Protein AF-A0A822AP88-F1 (afdb_monomer_lite)

InterPro domains:
  IPR000742 EGF-like domain [PS00022] (119-130)

Foldseek 3Di:
DDDWDADDDDPDDDPPDDDDDDDDPLRTAEEVPVQDDPVLLPDDPVSSLVCQLVSLVVDVSHQWHDYPPFWTWGQDPVSGTDIDGDDPPDAAPCVPPAAAPPPWGKDFPDNPPGPDIATDEDPQFDDRRSPHGNPDDDDDVCVVLVVQDDPVDDPVPGDPVNVVVVVVLVVCLVVLVVVLVVQLVVLVDPVNVVDPVSVVSNVVSVVSNVVSVVVVVVSVD

Secondary structure (DSSP, 8-state):
--PPPB----SS--TT--------GGGB--BGGGTS-HHHHTS-HHHHGGGTHHHHHH-TT--EEEETTTEEEEE-TTS-EEEEE--TT-----TTT-PPPTTPEEEES-SSS-S-EEEEPPTTEESTTS-EEGGG----HHHHHHHH--TTS-GGGS-HHHHHHHHHHHHHHHHHHHHHHHHHHHHTSHHHHTSHHHHHHHHHHHHHHHHHHHHHHHHH-

Radius of gyration: 33.58 Å; chains: 1; bounding box: 65×40×93 Å

Organism: NCBI:txid392032

pLDDT: mean 82.19, std 8.99, range [41.88, 94.12]

Sequence (221 aa):
DDQMYLVLIQLKYTTSTHLFTKLEQKQRCPPIQELLNNDIVKYSYLLRVKYYHIPCQEQSNLECFHDTDQFICLCTHDRRANCFSFDHHMQYNCGQLSFCENGGRCFQNRATCPAAAICACPKCYLGTRCHLSTKGFGLPLDVILGYQIRPKLGFSDQPSSLIISSIVTIIMFVIGLINGFLSIITFRLENPRSVGCGIYLLTASIMSILTITFFTLKYLF

Structure (mmCIF, N/CA/C/O backbone):
data_AF-A0A822AP88-F1
#
_entry.id   AF-A0A822AP88-F1
#
loop_
_atom_site.group_PDB
_atom_site.id
_atom_site.type_symbol
_atom_site.label_atom_id
_atom_site.label_alt_id
_atom_site.label_comp_id
_atom_site.label_asym_id
_atom_site.label_entity_id
_atom_site.label_seq_id
_atom_site.pdbx_PDB_ins_code
_atom_site.Cartn_x
_atom_site.Cartn_y
_atom_site.Cartn_z
_atom_site.occupancy
_atom_site.B_iso_or_equiv
_atom_site.auth_seq_id
_atom_site.auth_comp_id
_atom_site.auth_asym_id
_atom_site.auth_atom_id
_atom_site.pdbx_PDB_model_num
ATOM 1 N N . ASP A 1 1 ? -4.718 -7.996 -19.564 1.00 41.88 1 ASP A N 1
ATOM 2 C CA . ASP A 1 1 ? -3.774 -7.336 -18.647 1.00 41.88 1 ASP A CA 1
ATOM 3 C C . ASP A 1 1 ? -2.622 -6.754 -19.439 1.00 41.88 1 ASP A C 1
ATOM 5 O O . ASP A 1 1 ? -1.646 -7.448 -19.690 1.00 41.88 1 ASP A O 1
ATOM 9 N N . ASP A 1 2 ? -2.759 -5.502 -19.872 1.00 55.22 2 ASP A N 1
ATOM 10 C CA . ASP A 1 2 ? -1.685 -4.804 -20.581 1.00 55.22 2 ASP A CA 1
ATOM 11 C C . ASP A 1 2 ? -0.632 -4.364 -19.562 1.00 55.22 2 ASP A C 1
ATOM 13 O O . ASP A 1 2 ? -0.898 -3.545 -18.677 1.00 55.22 2 ASP A O 1
ATOM 17 N N . GLN A 1 3 ? 0.562 -4.950 -19.645 1.00 63.97 3 GLN A N 1
ATOM 18 C CA . GLN A 1 3 ? 1.690 -4.532 -18.822 1.00 63.97 3 GLN A CA 1
ATOM 19 C C . GLN A 1 3 ? 2.125 -3.134 -19.269 1.00 63.97 3 GLN A C 1
ATOM 21 O O . GLN A 1 3 ? 2.543 -2.930 -20.405 1.00 63.97 3 GLN A O 1
ATOM 26 N N . MET A 1 4 ? 1.996 -2.154 -18.376 1.00 69.94 4 MET A N 1
ATOM 27 C CA . MET A 1 4 ? 2.437 -0.787 -18.633 1.00 69.94 4 MET A CA 1
ATOM 28 C C . MET A 1 4 ? 3.794 -0.555 -17.980 1.00 69.94 4 MET A C 1
ATOM 30 O O . MET A 1 4 ? 3.927 -0.659 -16.760 1.00 69.94 4 MET A O 1
ATOM 34 N N . TYR A 1 5 ? 4.785 -0.204 -18.795 1.00 76.38 5 TYR A N 1
ATOM 35 C CA . TYR A 1 5 ? 6.087 0.250 -18.321 1.00 76.38 5 TYR A CA 1
ATOM 36 C C . TYR A 1 5 ? 6.102 1.770 -18.234 1.00 76.38 5 TYR A C 1
ATOM 38 O O . TYR A 1 5 ? 5.629 2.456 -19.142 1.00 76.38 5 TYR A O 1
ATOM 46 N N . LEU A 1 6 ? 6.659 2.276 -17.139 1.00 77.94 6 LEU A N 1
ATOM 47 C CA . LEU A 1 6 ? 6.890 3.692 -16.910 1.00 77.94 6 LEU A CA 1
ATOM 48 C C . LEU A 1 6 ? 8.372 3.889 -16.618 1.00 77.94 6 LEU A C 1
ATOM 50 O O . LEU A 1 6 ? 8.975 3.117 -15.870 1.00 77.94 6 LEU A O 1
ATOM 54 N N . VAL A 1 7 ? 8.945 4.931 -17.203 1.00 75.50 7 VAL A N 1
ATOM 55 C CA . VAL A 1 7 ? 10.335 5.314 -16.987 1.00 75.50 7 VAL A CA 1
ATOM 56 C C . VAL A 1 7 ? 10.374 6.669 -16.300 1.00 75.50 7 VAL A C 1
ATOM 58 O O . VAL A 1 7 ? 9.566 7.552 -16.567 1.00 75.50 7 VAL A O 1
ATOM 61 N N . LEU A 1 8 ? 11.346 6.827 -15.407 1.00 77.38 8 LEU A N 1
ATOM 62 C CA . LEU A 1 8 ? 11.700 8.105 -14.817 1.00 77.38 8 LEU A CA 1
ATOM 63 C C . LEU A 1 8 ? 13.193 8.346 -15.046 1.00 77.38 8 LEU A C 1
ATOM 65 O O . LEU A 1 8 ? 14.030 7.638 -14.486 1.00 77.38 8 LEU A O 1
ATOM 69 N N . ILE A 1 9 ? 13.522 9.340 -15.871 1.00 73.44 9 ILE A N 1
ATOM 70 C CA . ILE A 1 9 ? 14.909 9.680 -16.205 1.00 73.44 9 ILE A CA 1
ATOM 71 C C . ILE A 1 9 ? 15.360 10.859 -15.340 1.00 73.44 9 ILE A C 1
ATOM 73 O O . ILE A 1 9 ? 14.790 11.946 -15.402 1.00 73.44 9 ILE A O 1
ATOM 77 N N . GLN A 1 10 ? 16.417 10.662 -14.550 1.00 71.69 10 GLN A N 1
ATOM 78 C CA . GLN A 1 10 ? 17.093 11.742 -13.830 1.00 71.69 10 GLN A CA 1
ATOM 79 C C . GLN A 1 10 ? 18.394 12.107 -14.543 1.00 71.69 10 GLN A C 1
ATOM 81 O O . GLN A 1 10 ? 19.367 11.362 -14.500 1.00 71.69 10 GLN A O 1
ATOM 86 N N . LEU A 1 11 ? 18.429 13.282 -15.171 1.00 69.94 11 LEU A N 1
ATOM 87 C CA . LEU A 1 11 ? 19.624 13.782 -15.866 1.00 69.94 11 LEU A CA 1
ATOM 88 C C . LEU A 1 11 ? 20.716 14.250 -14.904 1.00 69.94 11 LEU A C 1
ATOM 90 O O . LEU A 1 11 ? 21.903 14.198 -15.216 1.00 69.94 11 LEU A O 1
ATOM 94 N N . LYS A 1 12 ? 20.310 14.709 -13.719 1.00 76.00 12 LYS A N 1
ATOM 95 C CA . LYS A 1 12 ? 21.205 15.125 -12.647 1.00 76.00 12 LYS A CA 1
ATOM 96 C C . LYS A 1 12 ? 20.818 14.372 -11.388 1.00 76.00 12 LYS A C 1
ATOM 98 O O . LYS A 1 12 ? 19.718 14.554 -10.873 1.00 76.00 12 LYS A O 1
ATOM 103 N N . TYR A 1 13 ? 21.720 13.522 -10.915 1.00 73.31 13 TYR A N 1
ATOM 104 C CA . TYR A 1 13 ? 21.521 12.800 -9.669 1.00 73.31 13 TYR A CA 1
ATOM 105 C C . TYR A 1 13 ? 21.629 13.764 -8.484 1.00 73.31 13 TYR A C 1
ATOM 107 O O . TYR A 1 13 ? 22.623 14.477 -8.332 1.00 73.31 13 TYR A O 1
ATOM 115 N N . THR A 1 14 ? 20.612 13.762 -7.630 1.00 73.94 14 THR A N 1
ATOM 116 C CA . THR A 1 14 ? 20.593 14.492 -6.361 1.00 73.94 14 THR A CA 1
ATOM 117 C C . THR A 1 14 ? 20.142 13.547 -5.262 1.00 73.94 14 THR A C 1
ATOM 119 O O . THR A 1 14 ? 19.082 12.922 -5.351 1.00 73.94 14 THR A O 1
ATOM 122 N N . THR A 1 15 ? 20.960 13.440 -4.215 1.00 72.75 15 THR A N 1
ATOM 123 C CA . THR A 1 15 ? 20.691 12.581 -3.063 1.00 72.75 15 THR A CA 1
ATOM 124 C C . THR A 1 15 ? 19.394 12.998 -2.370 1.00 72.75 15 THR A C 1
ATOM 126 O O . THR A 1 15 ? 19.148 14.181 -2.145 1.00 72.75 15 THR A O 1
ATOM 129 N N . SER A 1 16 ? 18.563 12.009 -2.029 1.00 67.75 16 SER A N 1
ATOM 130 C CA . SER A 1 16 ? 17.330 12.186 -1.245 1.00 67.75 16 SER A CA 1
ATOM 131 C C . SER A 1 16 ? 16.269 13.109 -1.863 1.00 67.75 16 SER A C 1
ATOM 133 O O . SER A 1 16 ? 15.500 13.744 -1.144 1.00 67.75 16 SER A O 1
ATOM 135 N N . THR A 1 17 ? 16.185 13.183 -3.193 1.00 72.88 17 THR A N 1
ATOM 136 C CA . THR A 1 17 ? 15.080 13.891 -3.852 1.00 72.88 17 THR A CA 1
ATOM 137 C C . THR A 1 17 ? 13.800 13.062 -3.832 1.00 72.88 17 THR A C 1
ATOM 139 O O . THR A 1 17 ? 13.789 11.888 -4.202 1.00 72.88 17 THR A O 1
ATOM 142 N N . HIS A 1 18 ? 12.697 13.680 -3.406 1.00 66.69 18 HIS A N 1
ATOM 143 C CA . HIS A 1 18 ? 11.375 13.078 -3.538 1.00 66.69 18 HIS A CA 1
ATOM 144 C C . HIS A 1 18 ? 10.962 13.098 -5.010 1.00 66.69 18 HIS A C 1
ATOM 146 O O . HIS A 1 18 ? 10.713 14.158 -5.586 1.00 66.69 18 HIS A O 1
ATOM 152 N N . LEU A 1 19 ? 10.918 11.915 -5.616 1.00 67.06 19 LEU A N 1
ATOM 153 C CA . LEU A 1 19 ? 10.515 11.727 -7.001 1.00 67.06 19 LEU A CA 1
ATOM 154 C C . LEU A 1 19 ? 9.003 11.536 -7.069 1.00 67.06 19 LEU A C 1
ATOM 156 O O . LEU A 1 19 ? 8.462 10.593 -6.494 1.00 67.06 19 LEU A O 1
ATOM 160 N N . PHE A 1 20 ? 8.331 12.426 -7.791 1.00 66.25 20 PHE A N 1
ATOM 161 C CA . PHE A 1 20 ? 6.909 12.317 -8.082 1.00 66.25 20 PHE A CA 1
ATOM 162 C C . PHE A 1 20 ? 6.731 12.103 -9.580 1.00 66.25 20 PHE A C 1
ATOM 164 O O . PHE A 1 20 ? 7.223 12.886 -10.388 1.00 66.25 20 PHE A O 1
ATOM 171 N N . THR A 1 21 ? 6.018 11.042 -9.943 1.00 69.25 21 THR A N 1
ATOM 172 C CA . THR A 1 21 ? 5.594 10.771 -11.317 1.00 69.25 21 THR A CA 1
ATOM 173 C C . THR A 1 21 ? 4.105 10.459 -11.318 1.00 69.25 21 THR A C 1
ATOM 175 O O . THR A 1 21 ? 3.579 9.896 -10.353 1.00 69.25 21 THR A O 1
ATOM 178 N N . LYS A 1 22 ? 3.403 10.876 -12.369 1.00 69.06 22 LYS A N 1
ATOM 179 C CA . LYS A 1 22 ? 1.961 10.693 -12.506 1.00 69.06 22 LYS A CA 1
ATOM 180 C C . LYS A 1 22 ? 1.724 9.709 -13.635 1.00 69.06 22 LYS A C 1
ATOM 182 O O . LYS A 1 22 ? 2.116 9.977 -14.755 1.00 69.06 22 LYS A O 1
ATOM 187 N N . LEU A 1 23 ? 1.041 8.602 -13.357 1.00 70.44 23 LEU A N 1
ATOM 188 C CA . LEU A 1 23 ? 0.679 7.623 -14.382 1.00 70.44 23 LEU A CA 1
ATOM 189 C C . LEU A 1 23 ? -0.289 8.244 -15.402 1.00 70.44 23 LEU A C 1
ATOM 191 O O . LEU A 1 23 ? -1.503 8.248 -15.206 1.00 70.44 23 LEU A O 1
ATOM 195 N N . GLU A 1 24 ? 0.263 8.780 -16.487 1.00 71.81 24 GLU A N 1
ATOM 196 C CA . GLU A 1 24 ? -0.473 9.256 -17.653 1.00 71.81 24 GLU A CA 1
ATOM 197 C C . GLU A 1 24 ? -0.153 8.383 -18.868 1.00 71.81 24 GLU A C 1
ATOM 199 O O . GLU A 1 24 ? 0.969 7.915 -19.043 1.00 71.81 24 GLU A O 1
ATOM 204 N N . GLN A 1 25 ? -1.132 8.192 -19.753 1.00 71.56 25 GLN A N 1
ATOM 205 C CA . GLN A 1 25 ? -1.011 7.295 -20.911 1.00 71.56 25 GLN A CA 1
ATOM 206 C C . GLN A 1 25 ? 0.104 7.707 -21.890 1.00 71.56 25 GLN A C 1
ATOM 208 O O . GLN A 1 25 ? 0.609 6.873 -22.634 1.00 71.56 25 GLN A O 1
ATOM 213 N N . LYS A 1 26 ? 0.511 8.983 -21.866 1.00 70.31 26 LYS A N 1
ATOM 214 C CA . LYS A 1 26 ? 1.633 9.523 -22.649 1.00 70.31 26 LYS A CA 1
ATOM 215 C C . LYS A 1 26 ? 3.009 9.144 -22.092 1.00 70.31 26 LYS A C 1
ATOM 217 O O . LYS A 1 26 ? 3.976 9.196 -22.834 1.00 70.31 26 LYS A O 1
ATOM 222 N N . GLN A 1 27 ? 3.089 8.776 -20.814 1.00 72.81 27 GLN A N 1
ATOM 223 C CA . GLN A 1 27 ? 4.330 8.386 -20.134 1.00 72.81 27 GLN A CA 1
ATOM 224 C C . GLN A 1 27 ? 4.560 6.867 -20.157 1.00 72.81 27 GLN A C 1
ATOM 226 O O . GLN A 1 27 ? 5.473 6.362 -19.503 1.00 72.81 27 GLN A O 1
ATOM 231 N N . ARG A 1 28 ? 3.715 6.117 -20.883 1.00 83.62 28 ARG A N 1
ATOM 232 C CA . ARG A 1 28 ? 3.908 4.679 -21.087 1.00 83.62 28 ARG A CA 1
ATOM 233 C C . ARG A 1 28 ? 5.029 4.449 -22.099 1.00 83.62 28 ARG A C 1
ATOM 235 O O . ARG A 1 28 ? 5.087 5.155 -23.102 1.00 83.62 28 ARG A O 1
ATOM 242 N N . CYS A 1 29 ? 5.836 3.413 -21.898 1.00 87.81 29 CYS A N 1
ATOM 243 C CA . CYS A 1 29 ? 6.759 2.936 -22.927 1.00 87.81 29 CYS A CA 1
ATOM 244 C C . CYS A 1 29 ? 6.009 1.988 -23.880 1.00 87.81 29 CYS A C 1
ATOM 246 O O . CYS A 1 29 ? 5.674 0.873 -23.462 1.00 87.81 29 CYS A O 1
ATOM 248 N N . PRO A 1 30 ? 5.714 2.380 -25.133 1.00 88.81 30 PRO A N 1
ATOM 249 C CA . PRO A 1 30 ? 5.034 1.505 -26.081 1.00 88.81 30 PRO A CA 1
ATOM 250 C C . PRO A 1 30 ? 5.901 0.292 -26.467 1.00 88.81 30 PRO A C 1
ATOM 252 O O . PRO A 1 30 ? 7.130 0.325 -26.314 1.00 88.81 30 PRO A O 1
ATOM 255 N N . PRO A 1 31 ? 5.269 -0.793 -26.940 1.00 89.88 31 PRO A N 1
ATOM 256 C CA . PRO A 1 31 ? 5.968 -1.943 -27.495 1.00 89.88 31 PRO A CA 1
ATOM 257 C C . PRO A 1 31 ? 6.590 -1.597 -28.856 1.00 89.88 31 PRO A C 1
ATOM 259 O 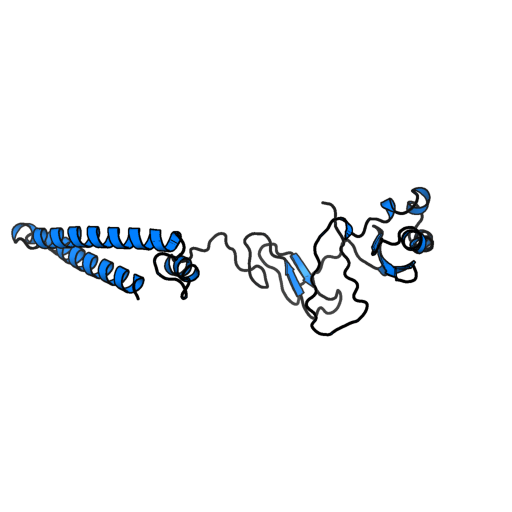O . PRO A 1 31 ? 6.047 -0.798 -29.620 1.00 89.88 31 PRO A O 1
ATOM 262 N N . ILE A 1 32 ? 7.722 -2.219 -29.191 1.00 89.50 32 ILE A N 1
ATOM 263 C CA . ILE A 1 32 ? 8.463 -1.954 -30.435 1.00 89.50 32 ILE A CA 1
ATOM 264 C C . ILE A 1 32 ? 7.635 -2.239 -31.698 1.00 89.50 32 ILE A C 1
ATOM 266 O O . ILE A 1 32 ? 7.854 -1.620 -32.737 1.00 89.50 32 ILE A O 1
ATOM 270 N N . GLN A 1 33 ? 6.647 -3.129 -31.592 1.00 88.56 33 GLN A N 1
ATOM 271 C CA . GLN A 1 33 ? 5.681 -3.449 -32.642 1.00 88.56 33 GLN A CA 1
ATOM 272 C C . GLN A 1 33 ? 4.835 -2.245 -33.070 1.00 88.56 33 GLN A C 1
ATOM 274 O O . GLN A 1 33 ? 4.406 -2.189 -34.217 1.00 88.56 33 GLN A O 1
ATOM 279 N N . GLU A 1 34 ? 4.594 -1.288 -32.169 1.00 89.00 34 GLU A N 1
ATOM 280 C CA . GLU A 1 34 ? 3.862 -0.054 -32.483 1.00 89.00 34 GLU A CA 1
ATOM 281 C C . GLU A 1 34 ? 4.757 0.999 -33.164 1.00 89.00 34 GLU A C 1
ATOM 283 O O . GLU A 1 34 ? 4.244 1.967 -33.720 1.00 89.00 34 GLU A O 1
ATOM 288 N N . LEU A 1 35 ? 6.085 0.833 -33.115 1.00 89.06 35 LEU A N 1
ATOM 289 C CA . LEU A 1 35 ? 7.056 1.854 -33.526 1.00 89.06 35 LEU A CA 1
ATOM 290 C C . LEU A 1 35 ? 7.813 1.515 -34.813 1.00 89.06 35 LEU A C 1
ATOM 292 O O . LEU A 1 35 ? 8.225 2.422 -35.529 1.00 89.06 35 LEU A O 1
ATOM 296 N N . LEU A 1 36 ? 8.048 0.232 -35.090 1.00 89.06 36 LEU A N 1
ATOM 297 C CA . LEU A 1 36 ? 8.781 -0.223 -36.271 1.00 89.06 36 LEU A CA 1
ATOM 298 C C . LEU A 1 36 ? 7.854 -0.895 -37.284 1.00 89.06 36 LEU A C 1
ATOM 300 O O . LEU A 1 36 ? 6.839 -1.490 -36.935 1.00 89.06 36 LEU A O 1
ATOM 304 N N . ASN A 1 37 ? 8.262 -0.864 -38.555 1.00 88.12 37 ASN A N 1
ATOM 305 C CA . ASN A 1 37 ? 7.576 -1.598 -39.616 1.00 88.12 37 ASN A CA 1
ATOM 306 C C . ASN A 1 37 ? 7.495 -3.102 -39.314 1.00 88.12 37 ASN A C 1
ATOM 308 O O . ASN A 1 37 ? 8.454 -3.712 -38.828 1.00 88.12 37 ASN A O 1
ATOM 312 N N . ASN A 1 38 ? 6.380 -3.714 -39.723 1.00 83.69 38 ASN A N 1
ATOM 313 C CA . ASN A 1 38 ? 6.080 -5.132 -39.500 1.00 83.69 38 ASN A CA 1
ATOM 314 C C . ASN A 1 38 ? 7.166 -6.094 -40.012 1.00 83.69 38 ASN A C 1
ATOM 316 O O . ASN A 1 38 ? 7.324 -7.180 -39.458 1.00 83.69 38 ASN A O 1
ATOM 320 N N . ASP A 1 39 ? 7.925 -5.717 -41.043 1.00 87.75 39 ASP A N 1
ATOM 321 C CA . ASP A 1 39 ? 9.019 -6.543 -41.565 1.00 87.75 39 ASP A CA 1
ATOM 322 C C . ASP A 1 39 ? 10.230 -6.564 -40.624 1.00 87.75 39 ASP A C 1
ATOM 324 O O . ASP A 1 39 ? 10.833 -7.613 -40.410 1.00 87.75 39 ASP A O 1
ATOM 328 N N . ILE A 1 40 ? 10.545 -5.425 -39.998 1.00 85.00 40 ILE A N 1
ATOM 329 C CA . ILE A 1 40 ? 11.683 -5.281 -39.077 1.00 85.00 40 ILE A CA 1
ATOM 330 C C . ILE A 1 40 ? 11.387 -5.984 -37.750 1.00 85.00 40 ILE A C 1
ATOM 332 O O . ILE A 1 40 ? 12.267 -6.609 -37.161 1.00 85.00 40 ILE A O 1
ATOM 336 N N . VAL A 1 41 ? 10.133 -5.930 -37.296 1.00 85.88 41 VAL A N 1
ATOM 337 C CA . VAL A 1 41 ? 9.669 -6.607 -36.076 1.00 85.88 41 VAL A CA 1
ATOM 338 C C . VAL A 1 41 ? 9.893 -8.120 -36.144 1.00 85.88 41 VAL A C 1
ATOM 340 O O . VAL A 1 41 ? 10.240 -8.726 -35.130 1.00 85.88 41 VAL A O 1
ATOM 343 N N . LYS A 1 42 ? 9.737 -8.720 -37.332 1.00 87.62 42 LYS A N 1
ATOM 344 C CA . LYS A 1 42 ? 9.904 -10.165 -37.568 1.00 87.62 42 LYS A CA 1
ATOM 345 C C . LYS A 1 42 ? 11.359 -10.630 -37.558 1.00 87.62 42 LYS A C 1
ATOM 347 O O . LYS A 1 42 ? 11.605 -11.835 -37.537 1.00 87.62 42 LYS A O 1
ATOM 352 N N . TYR A 1 43 ? 12.326 -9.717 -37.611 1.00 88.81 43 TYR A N 1
ATOM 353 C CA . TYR A 1 43 ? 13.731 -10.091 -37.539 1.00 88.81 43 TYR A CA 1
ATOM 354 C C . TYR A 1 43 ? 14.098 -10.660 -36.169 1.00 88.81 43 TYR A C 1
ATOM 356 O O . TYR A 1 43 ? 13.511 -10.315 -35.146 1.00 88.81 43 TYR A O 1
ATOM 364 N N . SER A 1 44 ? 15.142 -11.495 -36.146 1.00 87.19 44 SER A N 1
ATOM 365 C CA . SER A 1 44 ? 15.769 -11.921 -34.893 1.00 87.19 44 SER A CA 1
ATOM 366 C C . SER A 1 44 ? 16.194 -10.703 -34.071 1.00 87.19 44 SER A C 1
ATOM 368 O O . SER A 1 44 ? 16.688 -9.727 -34.651 1.00 87.19 44 SER A O 1
ATOM 370 N N . TYR A 1 45 ? 16.108 -10.799 -32.743 1.00 83.62 45 TYR A N 1
ATOM 371 C CA . TYR A 1 45 ? 16.424 -9.698 -31.829 1.00 83.62 45 TYR A CA 1
ATOM 372 C C . TYR A 1 45 ? 17.778 -9.022 -32.133 1.00 83.62 45 TYR A C 1
ATOM 374 O O . TYR A 1 45 ? 17.850 -7.799 -32.191 1.00 83.62 45 TYR A O 1
ATOM 382 N N . LEU A 1 46 ? 18.835 -9.787 -32.447 1.00 84.06 46 LEU A N 1
ATOM 383 C CA . LEU A 1 46 ? 20.170 -9.251 -32.776 1.00 84.06 46 LEU A CA 1
ATOM 384 C C . LEU A 1 46 ? 20.174 -8.312 -33.989 1.00 84.06 46 LEU A C 1
ATOM 386 O O . LEU A 1 46 ? 20.902 -7.320 -34.017 1.00 84.06 46 LEU A O 1
ATOM 390 N N . LEU A 1 47 ? 19.382 -8.633 -35.012 1.00 88.44 47 LEU A N 1
ATOM 391 C CA . LEU A 1 47 ? 19.278 -7.814 -36.216 1.00 88.44 47 LEU A CA 1
ATOM 392 C C . LEU A 1 47 ? 18.361 -6.615 -35.971 1.00 88.44 47 LEU A C 1
ATOM 394 O O . LEU A 1 47 ? 18.659 -5.511 -36.421 1.00 88.44 47 LEU A O 1
ATOM 398 N N . ARG A 1 48 ? 17.284 -6.829 -35.211 1.00 89.81 48 ARG A N 1
ATOM 399 C CA . ARG A 1 48 ? 16.295 -5.809 -34.867 1.00 89.81 48 ARG A CA 1
ATOM 400 C C . ARG A 1 48 ? 16.899 -4.670 -34.036 1.00 89.81 48 ARG A C 1
ATOM 402 O O . ARG A 1 48 ? 16.613 -3.510 -34.318 1.00 89.81 48 ARG A O 1
ATOM 409 N N . VAL A 1 49 ? 17.831 -4.977 -33.125 1.00 88.38 49 VAL A N 1
ATOM 410 C CA . VAL A 1 49 ? 18.555 -3.991 -32.294 1.00 88.38 49 VAL A CA 1
ATOM 411 C C . VAL A 1 49 ? 19.256 -2.907 -33.123 1.00 88.38 49 VAL A C 1
ATOM 413 O O . VAL A 1 49 ? 19.334 -1.760 -32.687 1.00 88.38 49 VAL A O 1
ATOM 416 N N . LYS A 1 50 ? 19.700 -3.209 -34.351 1.00 90.38 50 LYS A N 1
ATOM 417 C CA . LYS A 1 50 ? 20.322 -2.208 -35.241 1.00 90.38 50 LYS A CA 1
ATOM 418 C C . LYS A 1 50 ? 19.380 -1.051 -35.594 1.00 90.38 50 LYS A C 1
ATOM 420 O O . LYS A 1 50 ? 19.846 0.041 -35.903 1.00 90.38 50 LYS A O 1
ATOM 425 N N . TYR A 1 51 ? 18.071 -1.287 -35.536 1.00 91.56 51 TYR A N 1
ATOM 426 C CA . TYR A 1 51 ? 17.031 -0.327 -35.902 1.00 91.56 51 TYR A CA 1
ATOM 427 C C . TYR A 1 51 ? 16.449 0.416 -34.691 1.00 91.56 51 TYR A C 1
ATOM 429 O O . TYR A 1 51 ? 15.629 1.311 -34.862 1.00 91.56 51 TYR A O 1
ATOM 437 N N . TYR A 1 52 ? 16.891 0.111 -33.467 1.00 91.69 52 TYR A N 1
ATOM 438 C CA . TYR A 1 52 ? 16.339 0.703 -32.238 1.00 91.69 52 TYR A CA 1
ATOM 439 C C . TYR A 1 52 ? 16.610 2.193 -32.094 1.00 91.69 52 TYR A C 1
ATOM 441 O O . TYR A 1 52 ? 15.895 2.877 -31.371 1.00 91.69 52 TYR A O 1
ATOM 449 N N . HIS A 1 53 ? 17.583 2.735 -32.821 1.00 92.69 53 HIS A N 1
ATOM 450 C CA . HIS A 1 53 ? 17.800 4.176 -32.843 1.00 92.69 53 HIS A CA 1
ATOM 451 C C . HIS A 1 53 ? 16.747 4.936 -33.669 1.00 92.69 53 HIS A C 1
ATOM 453 O O . HIS A 1 53 ? 16.538 6.113 -33.396 1.00 92.69 53 HIS A O 1
ATOM 459 N N . ILE A 1 54 ? 16.062 4.293 -34.627 1.00 92.62 54 ILE A N 1
ATOM 460 C CA . ILE A 1 54 ? 15.117 4.962 -35.542 1.00 92.62 54 ILE A CA 1
ATOM 461 C C . ILE A 1 54 ? 13.921 5.574 -34.795 1.00 92.62 54 ILE A C 1
ATOM 463 O O . ILE A 1 54 ? 13.696 6.773 -34.967 1.00 92.62 54 ILE A O 1
ATOM 467 N N . PRO A 1 55 ? 13.206 4.852 -33.904 1.00 92.06 55 PRO A N 1
ATOM 468 C CA . PRO A 1 55 ? 12.075 5.436 -33.182 1.00 92.06 55 PRO A CA 1
ATOM 469 C C . PRO A 1 55 ? 12.441 6.697 -32.387 1.00 92.06 55 PRO A C 1
ATOM 471 O O . PRO A 1 55 ? 11.697 7.673 -32.404 1.00 92.06 55 PRO A O 1
ATOM 474 N N . CYS A 1 56 ? 13.623 6.724 -31.759 1.00 90.69 56 CYS A N 1
ATOM 475 C CA . CYS A 1 56 ? 14.109 7.899 -31.026 1.00 90.69 56 CYS A CA 1
ATOM 476 C C . CYS A 1 56 ? 14.477 9.085 -31.938 1.00 90.69 56 CYS A C 1
ATOM 478 O O . CYS A 1 56 ? 14.531 10.225 -31.475 1.00 90.69 56 CYS A O 1
ATOM 480 N N . GLN A 1 57 ? 14.778 8.836 -33.216 1.00 91.00 57 GLN A N 1
ATOM 481 C CA . GLN A 1 57 ? 15.098 9.877 -34.196 1.00 91.00 57 GLN A CA 1
ATOM 482 C C . GLN A 1 57 ? 13.838 10.495 -34.799 1.00 91.00 57 GLN A C 1
ATOM 484 O O . GLN A 1 57 ? 13.786 11.717 -34.964 1.00 91.00 57 GLN A O 1
ATOM 489 N N . GLU A 1 58 ? 12.839 9.662 -35.096 1.00 90.81 58 GLU A N 1
ATOM 490 C CA . GLU A 1 58 ? 11.581 10.065 -35.728 1.00 90.81 58 GLU A CA 1
ATOM 491 C C . GLU A 1 58 ? 10.592 10.684 -34.733 1.00 90.81 58 GLU A C 1
ATOM 493 O O . GLU A 1 58 ? 9.909 11.654 -35.062 1.00 90.81 58 GLU A O 1
ATOM 498 N N . GLN A 1 59 ? 10.535 10.173 -33.500 1.00 87.56 59 GLN A N 1
ATOM 499 C CA . GLN A 1 59 ? 9.613 10.643 -32.469 1.00 87.56 59 GLN A CA 1
ATOM 500 C C . GLN A 1 59 ? 10.366 11.375 -31.357 1.00 87.56 59 GLN A C 1
ATOM 502 O O . GLN A 1 59 ? 10.860 10.774 -30.408 1.00 87.56 59 GLN A O 1
ATOM 507 N N . SER A 1 60 ? 10.393 12.708 -31.419 1.00 82.06 60 SER A N 1
ATOM 508 C CA . SER A 1 60 ? 11.076 13.534 -30.409 1.00 82.06 60 SER A CA 1
ATOM 509 C C . SER A 1 60 ? 10.470 13.448 -29.005 1.00 82.06 60 SER A C 1
ATOM 511 O O . SER A 1 60 ? 11.134 13.801 -28.038 1.00 82.06 60 SER A O 1
ATOM 513 N N . ASN A 1 61 ? 9.210 13.019 -28.897 1.00 85.81 61 ASN A N 1
ATOM 514 C CA . ASN A 1 61 ? 8.479 12.923 -27.630 1.00 85.81 61 ASN A CA 1
ATOM 515 C C . ASN A 1 61 ? 8.542 11.513 -27.018 1.00 85.81 61 ASN A C 1
ATOM 517 O O . ASN A 1 61 ? 7.910 11.270 -25.993 1.00 85.81 61 ASN A O 1
ATOM 521 N N . LEU A 1 62 ? 9.239 10.575 -27.665 1.00 87.50 62 LEU A N 1
ATOM 522 C CA . LEU A 1 62 ? 9.389 9.213 -27.175 1.00 87.50 62 LEU A CA 1
ATOM 523 C C . LEU A 1 62 ? 10.519 9.177 -26.142 1.00 87.50 62 LEU A C 1
ATOM 525 O O . LEU A 1 62 ? 11.679 9.376 -26.484 1.00 87.50 62 LEU A O 1
ATOM 529 N N . GLU A 1 63 ? 10.185 8.917 -24.881 1.00 88.25 63 GLU A N 1
ATOM 530 C CA . GLU A 1 63 ? 11.183 8.799 -23.808 1.00 88.25 63 GLU A CA 1
ATOM 531 C C . GLU A 1 63 ? 11.737 7.374 -23.692 1.00 88.25 63 GLU A C 1
ATOM 533 O O . GLU A 1 63 ? 12.913 7.168 -23.385 1.00 88.25 63 GLU A O 1
ATOM 538 N N . CYS A 1 64 ? 10.895 6.375 -23.948 1.00 89.81 64 CYS A N 1
ATOM 539 C CA . CYS A 1 64 ? 11.231 4.970 -23.786 1.00 89.81 64 CYS A CA 1
ATOM 540 C C . CYS A 1 64 ? 10.350 4.072 -24.651 1.00 89.81 64 CYS A C 1
ATOM 542 O O . CYS A 1 64 ? 9.237 4.438 -25.016 1.00 89.81 64 CYS A O 1
ATOM 544 N N . PHE A 1 65 ? 10.826 2.862 -24.919 1.00 91.12 65 PHE A N 1
ATOM 545 C CA . PHE A 1 65 ? 10.053 1.781 -25.524 1.00 91.12 65 PHE A CA 1
ATOM 546 C C . PHE A 1 65 ? 10.585 0.433 -25.041 1.00 91.12 65 PHE A C 1
ATOM 548 O O . PHE A 1 65 ? 11.663 0.355 -24.445 1.00 91.12 65 PHE A O 1
ATOM 555 N N . HIS A 1 66 ? 9.829 -0.631 -25.281 1.00 90.06 66 HIS A N 1
ATOM 556 C CA . HIS A 1 66 ? 10.242 -1.973 -24.895 1.00 90.06 66 HIS A CA 1
ATOM 557 C C . HIS A 1 66 ? 10.075 -2.968 -26.036 1.00 90.06 66 HIS A C 1
ATOM 559 O O . HIS A 1 66 ? 9.171 -2.863 -26.863 1.00 90.06 66 HIS A O 1
ATOM 565 N N . ASP A 1 67 ? 10.977 -3.931 -26.069 1.00 87.62 67 ASP A N 1
ATOM 566 C CA . ASP A 1 67 ? 10.940 -5.080 -26.948 1.00 87.62 67 ASP A CA 1
ATOM 567 C C . ASP A 1 67 ? 10.501 -6.287 -26.129 1.00 87.62 67 ASP A C 1
ATOM 569 O O . ASP A 1 67 ? 11.104 -6.581 -25.102 1.00 87.62 67 ASP A O 1
ATOM 573 N N . THR A 1 68 ? 9.465 -6.978 -26.591 1.00 76.25 68 THR A N 1
ATOM 574 C CA . THR A 1 68 ? 8.769 -8.040 -25.850 1.00 76.25 68 THR A CA 1
ATOM 575 C C . THR A 1 68 ? 9.687 -9.193 -25.438 1.00 76.25 68 THR A C 1
ATOM 577 O O . THR A 1 68 ? 9.354 -9.937 -24.522 1.00 76.25 68 THR A O 1
ATOM 580 N N . ASP A 1 69 ? 10.836 -9.332 -26.104 1.00 73.75 69 ASP A N 1
ATOM 581 C CA . ASP A 1 69 ? 11.764 -10.435 -25.892 1.00 73.75 69 ASP A CA 1
ATOM 582 C C . ASP A 1 69 ? 12.707 -10.223 -24.690 1.00 73.75 69 ASP A C 1
ATOM 584 O O . ASP A 1 69 ? 12.817 -11.096 -23.826 1.00 73.75 69 ASP A O 1
ATOM 588 N N . GLN A 1 70 ? 13.469 -9.120 -24.658 1.00 80.12 70 GLN A N 1
ATOM 589 C CA . GLN A 1 70 ? 14.653 -9.017 -23.781 1.00 80.12 70 GLN A CA 1
ATOM 590 C C . GLN A 1 70 ? 15.078 -7.591 -23.396 1.00 80.12 70 GLN A C 1
ATOM 592 O O . GLN A 1 70 ? 16.005 -7.460 -22.595 1.00 80.12 70 GLN A O 1
ATOM 597 N N . PHE A 1 71 ? 14.519 -6.527 -23.984 1.00 87.69 71 PHE A N 1
ATOM 598 C CA . PHE A 1 71 ? 15.113 -5.189 -23.872 1.00 87.69 71 PHE A CA 1
ATOM 599 C C . PHE A 1 71 ? 14.099 -4.107 -23.523 1.00 87.69 71 PHE A C 1
ATOM 601 O O . PHE A 1 71 ? 13.055 -3.974 -24.155 1.00 87.69 71 PHE A O 1
ATOM 608 N N . ILE A 1 72 ? 14.493 -3.236 -22.597 1.00 90.00 72 ILE A N 1
ATOM 609 C CA . ILE A 1 72 ? 13.904 -1.905 -22.447 1.00 90.00 72 ILE A CA 1
ATOM 610 C C . ILE A 1 72 ? 14.918 -0.882 -22.943 1.00 90.00 72 ILE A C 1
ATOM 612 O O . ILE A 1 72 ? 16.114 -0.976 -22.657 1.00 90.00 72 ILE A O 1
ATOM 616 N N . CYS A 1 73 ? 14.430 0.093 -23.701 1.00 90.75 73 CYS A N 1
ATOM 617 C CA . CYS A 1 73 ? 15.235 1.125 -24.328 1.00 90.75 73 CYS A CA 1
ATOM 618 C C . CYS A 1 73 ? 14.782 2.514 -23.890 1.00 90.75 73 CYS A C 1
ATOM 620 O O . CYS A 1 73 ? 13.588 2.807 -23.829 1.00 90.75 73 CYS A O 1
ATOM 622 N N . LEU A 1 74 ? 15.760 3.378 -23.629 1.00 91.44 74 LEU A N 1
ATOM 623 C CA . LEU A 1 74 ? 15.573 4.790 -23.315 1.00 91.44 74 LEU A CA 1
ATOM 624 C C . LEU A 1 74 ? 16.081 5.639 -24.470 1.00 91.44 74 LEU A C 1
ATOM 626 O O . LEU A 1 74 ? 17.184 5.406 -24.963 1.00 91.44 74 LEU A O 1
ATOM 630 N N . CYS A 1 75 ? 15.319 6.645 -24.877 1.00 89.56 75 CYS A N 1
ATOM 631 C CA . CYS A 1 75 ? 15.787 7.616 -25.852 1.00 89.56 75 CYS A CA 1
ATOM 632 C C . CYS A 1 75 ? 16.609 8.696 -25.143 1.00 89.56 75 CYS A C 1
ATOM 634 O O . CYS A 1 75 ? 16.127 9.392 -24.250 1.00 89.56 75 CYS A O 1
ATOM 636 N N . THR A 1 76 ? 17.879 8.826 -25.521 1.00 84.88 76 THR A N 1
ATOM 637 C CA . THR A 1 76 ? 18.759 9.875 -24.998 1.00 84.88 76 THR A CA 1
ATOM 638 C C . THR A 1 76 ? 18.488 11.217 -25.679 1.00 84.88 76 THR A C 1
ATOM 640 O O . THR A 1 76 ? 17.861 11.281 -26.738 1.00 84.88 76 THR A O 1
ATOM 643 N N . HIS A 1 77 ? 19.031 12.303 -25.119 1.00 82.00 77 HIS A N 1
ATOM 644 C CA . HIS A 1 77 ? 18.984 13.625 -25.758 1.00 82.00 77 HIS A CA 1
ATOM 645 C C . HIS A 1 77 ? 19.614 13.652 -27.155 1.00 82.00 77 HIS A C 1
ATOM 647 O O . HIS A 1 77 ? 19.152 14.396 -28.017 1.00 82.00 77 HIS A O 1
ATOM 653 N N . ASP A 1 78 ? 20.597 12.784 -27.409 1.00 85.31 78 ASP A N 1
ATOM 654 C CA . ASP A 1 78 ? 21.235 12.629 -28.722 1.00 85.31 78 ASP A CA 1
ATOM 655 C C . ASP A 1 78 ? 20.369 11.845 -29.722 1.00 85.31 78 ASP A C 1
ATOM 657 O O . ASP A 1 78 ? 20.848 11.453 -30.788 1.00 85.31 78 ASP A O 1
ATOM 661 N N . ARG A 1 79 ? 19.103 11.571 -29.373 1.00 85.38 79 ARG A N 1
ATOM 662 C CA . ARG A 1 79 ? 18.150 10.780 -30.161 1.00 85.38 79 ARG A CA 1
ATOM 663 C C . ARG A 1 79 ? 18.663 9.379 -30.477 1.00 85.38 79 ARG A C 1
ATOM 665 O O . ARG A 1 79 ? 18.427 8.833 -31.553 1.00 85.38 79 ARG A O 1
ATOM 672 N N . ARG A 1 80 ? 19.387 8.779 -29.532 1.00 90.12 80 ARG A N 1
ATOM 673 C CA . ARG A 1 80 ? 19.848 7.391 -29.621 1.00 90.12 80 ARG A CA 1
ATOM 674 C C . ARG A 1 80 ? 19.123 6.555 -28.584 1.00 90.12 80 ARG A C 1
ATOM 676 O O . ARG A 1 80 ? 19.008 6.955 -27.431 1.00 90.12 80 ARG A O 1
ATOM 683 N N . ALA A 1 81 ? 18.676 5.374 -28.987 1.00 91.31 81 ALA A N 1
ATOM 684 C CA . ALA A 1 81 ? 18.242 4.367 -28.030 1.00 91.31 81 ALA A CA 1
ATOM 685 C C . ALA A 1 81 ? 19.428 3.823 -27.221 1.00 91.31 81 ALA A C 1
ATOM 687 O O . ALA A 1 81 ? 20.413 3.351 -27.791 1.00 91.31 81 ALA A O 1
ATOM 688 N N . ASN A 1 82 ? 19.308 3.873 -25.900 1.00 91.56 82 ASN A N 1
ATOM 689 C CA . ASN A 1 82 ? 20.156 3.185 -24.943 1.00 91.56 82 ASN A CA 1
ATOM 690 C C . ASN A 1 82 ? 19.348 2.039 -24.328 1.00 91.56 82 ASN A C 1
ATOM 692 O O . ASN A 1 82 ? 18.400 2.281 -23.581 1.00 91.56 82 ASN A O 1
ATOM 696 N N . CYS A 1 83 ? 19.695 0.807 -24.689 1.00 90.19 83 CYS A N 1
ATOM 697 C CA . CYS A 1 83 ? 18.924 -0.380 -24.347 1.00 90.19 83 CYS A CA 1
ATOM 698 C C . CYS A 1 83 ? 19.669 -1.248 -23.343 1.00 90.19 83 CYS A C 1
ATOM 700 O O . CYS A 1 83 ? 20.876 -1.458 -23.462 1.00 90.19 83 CYS A O 1
ATOM 702 N N . PHE A 1 84 ? 18.935 -1.803 -22.390 1.00 88.38 84 PHE A N 1
ATOM 703 C CA . PHE A 1 84 ? 19.459 -2.731 -21.399 1.00 88.38 84 PHE A CA 1
ATOM 704 C C . PHE A 1 84 ? 18.580 -3.969 -21.321 1.00 88.38 84 PHE A C 1
ATOM 706 O O . PHE A 1 84 ? 17.380 -3.923 -21.600 1.00 88.38 84 PHE A O 1
ATOM 713 N N . SER A 1 85 ? 19.211 -5.089 -20.967 1.00 86.75 85 SER A N 1
ATOM 714 C CA . SER A 1 85 ? 18.496 -6.345 -20.780 1.00 86.75 85 SER A CA 1
ATOM 715 C C . SER A 1 85 ? 17.489 -6.193 -19.645 1.00 86.75 85 SER A C 1
ATOM 717 O O . SER A 1 85 ? 17.826 -5.705 -18.562 1.00 86.75 85 SER A O 1
ATOM 719 N N . PHE A 1 86 ? 16.253 -6.584 -19.918 1.00 82.94 86 PHE A N 1
ATOM 720 C CA . PHE A 1 86 ? 15.150 -6.519 -18.984 1.00 82.94 86 PHE A CA 1
ATOM 721 C C . PHE A 1 86 ? 14.325 -7.797 -19.095 1.00 82.94 86 PHE A C 1
ATOM 723 O O . PHE A 1 86 ? 13.815 -8.136 -20.161 1.00 82.94 86 PHE A O 1
ATOM 730 N N . ASP A 1 87 ? 14.209 -8.513 -17.983 1.00 80.88 87 ASP A N 1
ATOM 731 C CA . ASP A 1 87 ? 13.370 -9.700 -17.902 1.00 80.88 87 ASP A CA 1
ATOM 732 C C . ASP A 1 87 ? 11.927 -9.280 -17.586 1.00 80.88 87 ASP A C 1
ATOM 734 O O . ASP A 1 87 ? 11.580 -8.932 -16.455 1.00 80.88 87 ASP A O 1
ATOM 738 N N . HIS A 1 88 ? 11.077 -9.308 -18.613 1.00 76.25 88 HIS A N 1
ATOM 739 C CA . HIS A 1 88 ? 9.654 -8.972 -18.518 1.00 76.25 88 HIS A CA 1
ATOM 740 C C . HIS A 1 88 ? 8.858 -9.950 -17.636 1.00 76.25 88 HIS A C 1
ATOM 742 O O . HIS A 1 88 ? 7.767 -9.617 -17.166 1.00 76.25 88 HIS A O 1
ATOM 748 N N . HIS A 1 89 ? 9.405 -11.139 -17.373 1.00 75.81 89 HIS A N 1
ATOM 749 C CA . HIS A 1 89 ? 8.803 -12.180 -16.545 1.00 75.81 89 HIS A CA 1
ATOM 750 C C . HIS A 1 89 ? 9.498 -12.338 -15.191 1.00 75.81 89 HIS A C 1
ATOM 752 O O . HIS A 1 89 ? 9.227 -13.307 -14.478 1.00 75.81 89 HIS A O 1
ATOM 758 N N . MET A 1 90 ? 10.357 -11.387 -14.811 1.00 72.56 90 MET A N 1
ATOM 759 C CA . MET A 1 90 ? 11.154 -11.491 -13.600 1.00 72.56 90 MET A CA 1
ATOM 760 C C . MET A 1 90 ? 10.270 -11.629 -12.357 1.00 72.56 90 MET A C 1
ATOM 762 O O . MET A 1 90 ? 9.532 -10.716 -11.979 1.00 72.56 90 MET A O 1
ATOM 766 N N . GLN A 1 91 ? 10.375 -12.778 -11.690 1.00 69.50 91 GLN A N 1
ATOM 767 C CA . GLN A 1 91 ? 9.739 -13.031 -10.402 1.00 69.50 91 GLN A CA 1
ATOM 768 C C . GLN A 1 91 ? 10.798 -13.034 -9.306 1.00 69.50 91 GLN A C 1
ATOM 770 O O . GLN A 1 91 ? 11.752 -13.811 -9.327 1.00 69.50 91 GLN A O 1
ATOM 775 N N . TYR A 1 92 ? 10.633 -12.146 -8.331 1.00 73.31 92 TYR A N 1
ATOM 776 C CA . TYR A 1 92 ? 11.558 -12.030 -7.216 1.00 73.31 92 TYR A CA 1
ATOM 777 C C . TYR A 1 92 ? 11.185 -12.996 -6.094 1.00 73.31 92 TYR A C 1
ATOM 779 O O . TYR A 1 92 ? 10.130 -12.875 -5.468 1.00 73.31 92 TYR A O 1
ATOM 787 N N . ASN A 1 93 ? 12.089 -13.929 -5.796 1.00 67.31 93 ASN A N 1
ATOM 788 C CA . ASN A 1 93 ? 11.975 -14.805 -4.637 1.00 67.31 93 ASN A CA 1
ATOM 789 C C . ASN A 1 93 ? 12.565 -14.108 -3.409 1.00 67.31 93 ASN A C 1
ATOM 791 O O . ASN A 1 93 ? 13.729 -14.290 -3.062 1.00 67.31 93 ASN A O 1
ATOM 795 N N . CYS A 1 94 ? 11.741 -13.336 -2.705 1.00 70.62 94 CYS A N 1
ATOM 796 C CA . CYS A 1 94 ? 12.134 -12.615 -1.489 1.00 70.62 94 CYS A CA 1
ATOM 797 C C . CYS A 1 94 ? 12.343 -13.506 -0.250 1.00 70.62 94 CYS A C 1
ATOM 799 O O . CYS A 1 94 ? 12.283 -13.021 0.883 1.00 70.62 94 CYS A O 1
ATOM 801 N N . GLY A 1 95 ? 12.593 -14.804 -0.449 1.00 63.53 95 GLY A N 1
ATOM 802 C CA . GLY A 1 95 ? 12.637 -15.827 0.597 1.00 63.53 95 GLY A CA 1
ATOM 803 C C . GLY A 1 95 ? 13.690 -15.594 1.683 1.00 63.53 95 GLY A C 1
ATOM 804 O O . GLY A 1 95 ? 13.574 -16.185 2.750 1.00 63.53 95 GLY A O 1
ATOM 805 N N . GLN A 1 96 ? 14.681 -14.724 1.448 1.00 61.25 96 GLN A N 1
ATOM 806 C CA . GLN A 1 96 ? 15.757 -14.443 2.406 1.00 61.25 96 GLN A CA 1
ATOM 807 C C . GLN A 1 96 ? 15.629 -13.110 3.170 1.00 61.25 96 GLN A C 1
ATOM 809 O O . GLN A 1 96 ? 16.253 -12.986 4.218 1.00 61.25 96 GLN A O 1
ATOM 814 N N . LEU A 1 97 ? 14.839 -12.126 2.705 1.00 62.94 97 LEU A N 1
ATOM 815 C CA . LEU A 1 97 ? 14.740 -10.801 3.361 1.00 62.94 97 LEU A CA 1
ATOM 816 C C . LEU A 1 97 ? 13.351 -10.482 3.924 1.00 62.94 97 LEU A C 1
ATOM 818 O O . LEU A 1 97 ? 13.240 -9.968 5.035 1.00 62.94 97 LEU A O 1
ATOM 822 N N . SER A 1 98 ? 12.284 -10.755 3.173 1.00 62.34 98 SER A N 1
ATOM 823 C CA . SER A 1 98 ? 10.919 -10.451 3.605 1.00 62.34 98 SER A CA 1
ATOM 824 C C . SER A 1 98 ? 9.919 -11.264 2.789 1.00 62.34 98 SER A C 1
ATOM 826 O O . SER A 1 98 ? 9.658 -10.950 1.627 1.00 62.34 98 SER A O 1
ATOM 828 N N . PHE A 1 99 ? 9.314 -12.289 3.394 1.00 78.12 99 PHE A N 1
ATOM 829 C CA . PHE A 1 99 ? 8.130 -12.894 2.788 1.00 78.12 99 PHE A CA 1
ATOM 830 C C . PHE A 1 99 ? 6.962 -11.911 2.925 1.00 78.12 99 PHE A C 1
ATOM 832 O O . PHE A 1 99 ? 6.677 -11.437 4.032 1.00 78.12 99 PHE A O 1
ATOM 839 N N . CYS A 1 100 ? 6.342 -11.573 1.794 1.00 85.88 100 CYS A N 1
ATOM 840 C CA . CYS A 1 100 ? 5.081 -10.849 1.763 1.00 85.88 100 CYS A CA 1
ATOM 841 C C . CYS A 1 100 ? 3.962 -11.829 2.110 1.00 85.88 100 CYS A C 1
ATOM 843 O O . CYS A 1 100 ? 3.856 -12.902 1.518 1.00 85.88 100 CYS A O 1
ATOM 845 N N . GLU A 1 101 ? 3.148 -11.476 3.091 1.00 86.38 101 GLU A N 1
ATOM 846 C CA . GLU A 1 101 ? 2.039 -12.294 3.564 1.00 86.38 101 GLU A CA 1
ATOM 847 C C . GLU A 1 101 ? 0.764 -11.998 2.777 1.00 86.38 101 GLU A C 1
ATOM 849 O O . GLU A 1 101 ? 0.691 -11.037 2.008 1.00 86.38 101 GLU A O 1
ATOM 854 N N . ASN A 1 102 ? -0.261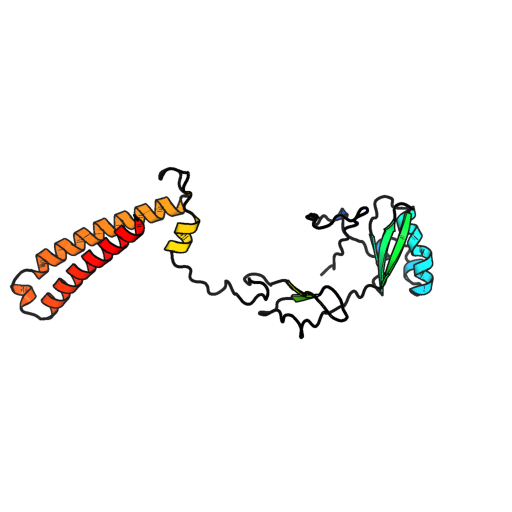 -12.831 2.977 1.00 87.12 102 ASN A N 1
ATOM 855 C CA . ASN A 1 102 ? -1.619 -12.588 2.485 1.00 87.12 102 ASN A CA 1
ATOM 856 C C . ASN A 1 102 ? -1.720 -12.317 0.970 1.00 87.12 102 ASN A C 1
ATOM 858 O O . ASN A 1 102 ? -2.554 -11.532 0.523 1.00 87.12 102 ASN A O 1
ATOM 862 N N . GLY A 1 103 ? -0.862 -12.959 0.170 1.00 84.81 103 GLY A N 1
ATOM 863 C CA . GLY A 1 103 ? -0.834 -12.777 -1.284 1.00 84.81 103 GLY A CA 1
ATOM 864 C C . GLY A 1 103 ? -0.197 -11.462 -1.746 1.00 84.81 103 GLY A C 1
ATOM 865 O O . GLY A 1 103 ? -0.433 -11.037 -2.878 1.00 84.81 103 GLY A O 1
ATOM 866 N N . GLY A 1 104 ? 0.592 -10.799 -0.894 1.00 86.88 104 GLY A N 1
ATOM 867 C CA . GLY A 1 104 ? 1.415 -9.655 -1.284 1.00 86.88 104 GLY A CA 1
ATOM 868 C C . GLY A 1 104 ? 2.437 -10.014 -2.362 1.00 86.88 104 GLY A C 1
ATOM 869 O O . GLY A 1 104 ? 3.087 -11.057 -2.296 1.00 86.88 104 GLY A O 1
ATOM 870 N N . ARG A 1 105 ? 2.595 -9.134 -3.357 1.00 87.25 105 ARG A N 1
ATOM 871 C CA . ARG A 1 105 ? 3.635 -9.273 -4.389 1.00 87.25 105 ARG A CA 1
ATOM 872 C C . ARG A 1 105 ? 4.938 -8.676 -3.883 1.00 87.25 105 ARG A C 1
ATOM 874 O O . ARG A 1 105 ? 4.922 -7.584 -3.319 1.00 87.25 105 ARG A O 1
ATOM 881 N N . CYS A 1 106 ? 6.047 -9.371 -4.109 1.00 85.31 106 CYS A N 1
ATOM 882 C CA . CYS A 1 106 ? 7.348 -8.910 -3.653 1.00 85.31 106 CYS A CA 1
ATOM 883 C C . CYS A 1 106 ? 8.188 -8.296 -4.771 1.00 85.31 106 CYS A C 1
ATOM 885 O O . CYS A 1 106 ? 8.234 -8.815 -5.886 1.00 85.31 106 CYS A O 1
ATOM 887 N N . PHE A 1 107 ? 8.898 -7.225 -4.427 1.00 83.56 107 PHE A N 1
ATOM 888 C CA . PHE A 1 107 ? 9.882 -6.567 -5.272 1.00 83.56 107 PHE A CA 1
ATOM 889 C C . PHE A 1 107 ? 11.172 -6.361 -4.479 1.00 83.56 107 PHE A C 1
ATOM 891 O O . PHE A 1 107 ? 11.133 -5.971 -3.314 1.00 83.56 107 PHE A O 1
ATOM 898 N N . GLN A 1 108 ? 12.321 -6.597 -5.102 1.00 82.12 108 GLN A N 1
ATOM 899 C CA . GLN A 1 108 ? 13.638 -6.428 -4.478 1.00 82.12 108 GLN A CA 1
ATOM 900 C C . GLN A 1 108 ? 14.529 -5.544 -5.348 1.00 82.12 108 GLN A C 1
ATOM 902 O O . GLN A 1 108 ? 14.342 -5.478 -6.561 1.00 82.12 108 GLN A O 1
ATOM 907 N N . ASN A 1 109 ? 15.510 -4.865 -4.745 1.00 74.75 109 ASN A N 1
ATOM 908 C CA . ASN A 1 109 ? 16.321 -3.905 -5.506 1.00 74.75 109 ASN A CA 1
ATOM 909 C C . ASN A 1 109 ? 17.292 -4.558 -6.511 1.00 74.75 109 ASN A C 1
ATOM 911 O O . ASN A 1 109 ? 17.708 -3.904 -7.463 1.00 74.75 109 ASN A O 1
ATOM 915 N N . ARG A 1 110 ? 17.686 -5.818 -6.287 1.00 73.88 110 ARG A N 1
ATOM 916 C CA . ARG A 1 110 ? 18.675 -6.554 -7.085 1.00 73.88 110 ARG A CA 1
ATOM 917 C C . ARG A 1 110 ? 18.298 -8.023 -7.163 1.00 73.88 110 ARG A C 1
ATOM 919 O O . ARG A 1 110 ? 17.831 -8.596 -6.184 1.00 73.88 110 ARG A O 1
ATOM 926 N N . ALA A 1 111 ? 18.546 -8.636 -8.319 1.00 71.25 111 ALA A N 1
ATOM 927 C CA . ALA A 1 111 ? 18.373 -10.075 -8.526 1.00 71.25 111 ALA A CA 1
ATOM 928 C C . ALA A 1 111 ? 19.278 -10.891 -7.589 1.00 71.25 111 ALA A C 1
ATOM 930 O O . ALA A 1 111 ? 18.842 -11.849 -6.958 1.00 71.25 111 ALA A O 1
ATOM 931 N N . THR A 1 112 ? 20.539 -10.469 -7.495 1.00 72.50 112 THR A N 1
ATOM 932 C CA . THR A 1 112 ? 21.615 -11.118 -6.750 1.00 72.50 112 THR A CA 1
ATOM 933 C C . THR A 1 112 ? 21.951 -10.303 -5.501 1.00 72.50 112 THR A C 1
ATOM 935 O O . THR A 1 112 ? 22.184 -9.098 -5.586 1.00 72.50 112 THR A O 1
ATOM 938 N N . CYS A 1 113 ? 21.961 -10.958 -4.334 1.00 73.69 113 CYS A N 1
ATOM 939 C CA . CYS A 1 113 ? 22.193 -10.346 -3.016 1.00 73.69 113 CYS A CA 1
ATOM 940 C C . CYS A 1 113 ? 21.322 -9.094 -2.756 1.00 73.69 113 CYS A C 1
ATOM 942 O O . CYS A 1 113 ? 21.832 -7.967 -2.758 1.00 73.69 113 CYS A O 1
ATOM 944 N N . PRO A 1 114 ? 20.005 -9.266 -2.539 1.00 73.56 114 PRO A N 1
ATOM 945 C CA . PRO A 1 114 ? 19.113 -8.143 -2.295 1.00 73.56 114 PRO A CA 1
ATOM 946 C C . PRO A 1 114 ? 19.415 -7.492 -0.940 1.00 73.56 114 PRO A C 1
ATOM 948 O O . PRO A 1 114 ? 19.481 -8.172 0.077 1.00 73.56 114 PRO A O 1
ATOM 951 N N . ALA A 1 115 ? 19.581 -6.167 -0.918 1.00 78.06 115 ALA A N 1
ATOM 952 C CA . ALA A 1 115 ? 19.788 -5.403 0.321 1.00 78.06 115 ALA A CA 1
ATOM 953 C C . ALA A 1 115 ? 18.478 -4.846 0.904 1.00 78.06 115 ALA A C 1
ATOM 955 O O . ALA A 1 115 ? 18.403 -4.519 2.085 1.00 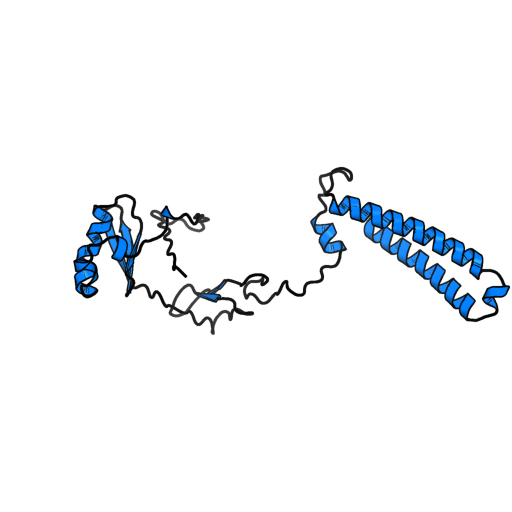78.06 115 ALA A O 1
ATOM 956 N N . ALA A 1 116 ? 17.446 -4.722 0.067 1.00 76.75 116 ALA A N 1
ATOM 957 C CA . ALA A 1 116 ? 16.129 -4.237 0.448 1.00 76.75 116 ALA A CA 1
ATOM 958 C C . ALA A 1 116 ? 15.055 -4.883 -0.432 1.00 76.75 116 ALA A C 1
ATOM 960 O O . ALA A 1 116 ? 15.276 -5.126 -1.625 1.00 76.75 116 ALA A O 1
ATOM 961 N N . ALA A 1 117 ? 13.891 -5.117 0.167 1.00 83.69 117 ALA A N 1
ATOM 962 C CA . ALA A 1 117 ? 12.701 -5.624 -0.494 1.00 83.69 117 ALA A CA 1
ATOM 963 C C . ALA A 1 117 ? 11.462 -4.863 -0.002 1.00 83.69 117 ALA A C 1
ATOM 965 O O . ALA A 1 117 ? 11.432 -4.361 1.124 1.00 83.69 117 ALA A O 1
ATOM 966 N N . ILE A 1 118 ? 10.457 -4.749 -0.866 1.00 85.00 118 ILE A N 1
ATOM 967 C CA . ILE A 1 118 ? 9.180 -4.093 -0.592 1.00 85.00 118 ILE A CA 1
ATOM 968 C C . ILE A 1 118 ? 8.029 -5.001 -1.021 1.00 85.00 118 ILE A C 1
ATOM 970 O O . ILE A 1 118 ? 8.087 -5.672 -2.054 1.00 85.00 118 ILE A O 1
ATOM 974 N N . CYS A 1 119 ? 6.966 -5.000 -0.221 1.00 87.12 119 CYS A N 1
ATOM 975 C CA . CYS A 1 119 ? 5.747 -5.740 -0.501 1.00 87.12 119 CYS A CA 1
ATOM 976 C C . CYS A 1 119 ? 4.661 -4.806 -1.036 1.00 87.12 119 CYS A C 1
ATOM 978 O O . CYS A 1 119 ? 4.283 -3.838 -0.376 1.00 87.12 119 CYS A O 1
ATOM 980 N N . ALA A 1 120 ? 4.116 -5.125 -2.208 1.00 88.81 120 ALA A N 1
ATOM 981 C CA . ALA A 1 120 ? 2.886 -4.520 -2.697 1.00 88.81 120 ALA A CA 1
ATOM 982 C C . ALA A 1 120 ? 1.692 -5.330 -2.187 1.00 88.81 120 ALA A C 1
ATOM 984 O O . ALA A 1 120 ? 1.456 -6.467 -2.614 1.00 88.81 120 ALA A O 1
ATOM 985 N N . CYS A 1 121 ? 0.950 -4.739 -1.255 1.00 89.75 121 CYS A N 1
ATOM 986 C CA . CYS A 1 121 ? -0.157 -5.409 -0.591 1.00 89.75 121 CYS A CA 1
ATOM 987 C C . CYS A 1 121 ? -1.437 -5.395 -1.431 1.00 89.75 121 CYS A C 1
ATOM 989 O O . CYS A 1 121 ? -1.758 -4.378 -2.054 1.00 89.75 121 CYS A O 1
ATOM 991 N N . PRO A 1 122 ? -2.206 -6.498 -1.426 1.00 89.25 122 PRO A N 1
ATOM 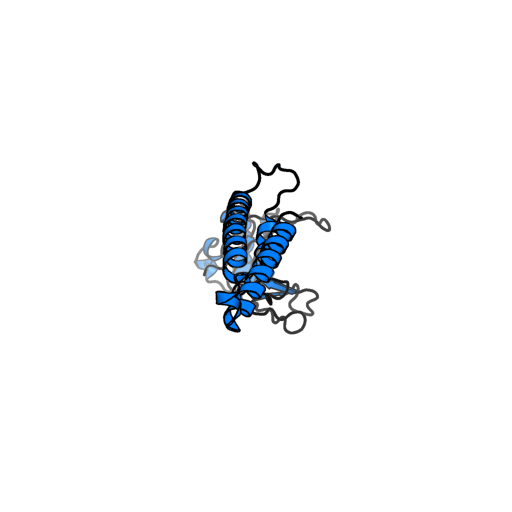992 C CA . PRO A 1 122 ? -3.533 -6.503 -2.010 1.00 89.25 122 PRO A CA 1
ATOM 993 C C . PRO A 1 122 ? -4.484 -5.618 -1.198 1.00 89.25 122 PRO A C 1
ATOM 995 O O . PRO A 1 122 ? -4.214 -5.242 -0.053 1.00 89.25 122 PRO A O 1
ATOM 998 N N . LYS A 1 123 ? -5.634 -5.286 -1.797 1.00 87.25 123 LYS A N 1
ATOM 999 C CA . LYS A 1 123 ? -6.673 -4.492 -1.128 1.00 87.25 123 LYS A CA 1
ATOM 1000 C C . LYS A 1 123 ? -7.027 -5.116 0.224 1.00 87.25 123 LYS A C 1
ATOM 1002 O O . LYS A 1 123 ? -7.157 -6.334 0.320 1.00 87.25 123 LYS A O 1
ATOM 1007 N N . CYS A 1 124 ? -7.239 -4.262 1.225 1.00 86.31 124 CYS A N 1
ATOM 1008 C CA . CYS A 1 124 ? -7.564 -4.652 2.602 1.00 86.31 124 CYS A CA 1
ATOM 1009 C C . CYS A 1 124 ? -6.411 -5.293 3.393 1.00 86.31 124 CYS A C 1
ATOM 1011 O O . CYS A 1 124 ? -6.670 -5.887 4.438 1.00 86.31 124 CYS A O 1
ATOM 1013 N N . TYR A 1 125 ? -5.160 -5.162 2.940 1.00 88.50 125 TYR A N 1
ATOM 1014 C CA . TYR A 1 125 ? -3.986 -5.584 3.703 1.00 88.50 125 TYR A CA 1
ATOM 1015 C C . TYR A 1 125 ? -2.978 -4.445 3.870 1.00 88.50 125 TYR A C 1
ATOM 1017 O O . TYR A 1 125 ? -2.785 -3.634 2.966 1.00 88.50 125 TYR A O 1
ATOM 1025 N N . LEU A 1 126 ? -2.364 -4.367 5.050 1.00 85.31 126 LEU A N 1
ATOM 1026 C CA . LEU A 1 126 ? -1.519 -3.258 5.494 1.00 85.31 126 LEU A CA 1
ATOM 1027 C C . LEU A 1 126 ? -0.236 -3.765 6.172 1.00 85.31 126 LEU A C 1
ATOM 1029 O O . LEU A 1 126 ? -0.115 -4.929 6.565 1.00 85.31 126 LEU A O 1
ATOM 1033 N N . GLY A 1 127 ? 0.717 -2.846 6.338 1.00 82.12 127 GLY A N 1
ATOM 1034 C CA . GLY A 1 127 ? 2.014 -3.095 6.964 1.00 82.12 127 GLY A CA 1
ATOM 1035 C C . GLY A 1 127 ? 3.111 -3.441 5.958 1.00 82.12 127 GLY A C 1
ATOM 1036 O O . GLY A 1 127 ? 2.847 -3.776 4.807 1.00 82.12 127 GLY A O 1
ATOM 1037 N N . THR A 1 128 ? 4.362 -3.400 6.414 1.00 83.62 128 THR A N 1
ATOM 1038 C CA . THR A 1 128 ? 5.570 -3.632 5.591 1.00 83.62 128 THR A CA 1
ATOM 1039 C C . THR A 1 128 ? 5.612 -5.005 4.919 1.00 83.62 128 THR A C 1
ATOM 1041 O O . THR A 1 128 ? 6.314 -5.189 3.931 1.00 83.62 128 THR A O 1
ATOM 1044 N N . ARG A 1 129 ? 4.844 -5.962 5.447 1.00 87.12 129 ARG A N 1
ATOM 1045 C CA . ARG A 1 129 ? 4.757 -7.348 4.967 1.00 87.12 129 ARG A CA 1
ATOM 1046 C C . ARG A 1 129 ? 3.345 -7.769 4.572 1.00 87.12 129 ARG A C 1
ATOM 1048 O O . ARG A 1 129 ? 3.118 -8.950 4.358 1.00 87.12 129 ARG A O 1
ATOM 1055 N N . CYS A 1 130 ? 2.394 -6.835 4.520 1.00 89.06 130 CYS A N 1
ATOM 1056 C CA . CYS A 1 130 ? 0.977 -7.132 4.275 1.00 89.06 130 CYS A CA 1
ATOM 1057 C C . CYS A 1 130 ? 0.334 -8.071 5.315 1.00 89.06 130 CYS A C 1
ATOM 1059 O O . CYS A 1 130 ? -0.649 -8.739 5.010 1.00 89.06 130 CYS A O 1
ATOM 1061 N N . HIS A 1 131 ? 0.884 -8.136 6.532 1.00 87.44 131 HIS A N 1
ATOM 1062 C CA . HIS A 1 131 ? 0.450 -9.056 7.591 1.00 87.44 131 HIS A CA 1
ATOM 1063 C C . HIS A 1 131 ? -0.878 -8.638 8.244 1.00 87.44 131 HIS A C 1
ATOM 1065 O O . HIS A 1 131 ? -1.622 -9.478 8.742 1.00 87.44 131 HIS A O 1
ATOM 1071 N N . LEU A 1 132 ? -1.215 -7.344 8.223 1.00 84.31 132 LEU A N 1
ATOM 1072 C CA . LEU A 1 132 ? -2.449 -6.836 8.824 1.00 84.31 132 LEU A CA 1
ATOM 1073 C C . LEU A 1 132 ? -3.588 -6.922 7.815 1.00 84.31 132 LEU A C 1
ATOM 1075 O O . LEU A 1 132 ? -3.458 -6.393 6.716 1.00 84.31 132 LEU A O 1
ATOM 1079 N N . SER A 1 133 ? -4.718 -7.520 8.194 1.00 84.62 133 SER A N 1
ATOM 1080 C CA . SER A 1 133 ? -5.931 -7.545 7.370 1.00 84.62 133 SER A CA 1
ATOM 1081 C C . SER A 1 133 ? -6.996 -6.616 7.929 1.00 84.62 133 SER A C 1
ATOM 1083 O O . SER A 1 133 ? -7.349 -6.730 9.096 1.00 84.62 133 SER A O 1
ATOM 1085 N N . THR A 1 134 ? -7.588 -5.761 7.097 1.00 79.50 134 THR A N 1
ATOM 1086 C CA . THR A 1 134 ? -8.719 -4.905 7.489 1.00 79.50 134 THR A CA 1
ATOM 1087 C C . THR A 1 134 ? -10.064 -5.630 7.470 1.00 79.50 134 THR A C 1
ATOM 1089 O O . THR A 1 134 ? -11.073 -5.036 7.836 1.00 79.50 134 THR A O 1
ATOM 1092 N N . LYS A 1 135 ? -10.109 -6.914 7.082 1.00 73.38 135 LYS A N 1
ATOM 1093 C CA . LYS A 1 135 ? -11.351 -7.707 7.013 1.00 73.38 135 LYS A CA 1
ATOM 1094 C C . LYS A 1 135 ? -11.917 -8.127 8.380 1.00 73.38 135 LYS A C 1
ATOM 1096 O O . LYS A 1 135 ? -12.962 -8.764 8.415 1.00 73.38 135 LYS A O 1
ATOM 1101 N N . GLY A 1 136 ? -11.262 -7.771 9.487 1.00 65.12 136 GLY A N 1
ATOM 1102 C CA . GLY A 1 136 ? -11.693 -8.149 10.838 1.00 65.12 136 GLY A CA 1
ATOM 1103 C C . GLY A 1 136 ? -11.339 -7.150 11.940 1.00 65.12 136 GLY A C 1
ATOM 1104 O O . GLY A 1 136 ? -11.373 -7.518 13.109 1.00 65.12 136 GLY A O 1
ATOM 1105 N N . PHE A 1 137 ? -10.985 -5.903 11.605 1.00 64.88 137 PHE A N 1
ATOM 1106 C CA . PHE A 1 137 ? -10.720 -4.897 12.637 1.00 64.88 137 PHE A CA 1
ATOM 1107 C C . PHE A 1 137 ? -12.028 -4.306 13.163 1.00 64.88 137 PHE A C 1
ATOM 1109 O O . PHE A 1 137 ? -12.658 -3.477 12.509 1.00 64.88 137 PHE A O 1
ATOM 1116 N N . GLY A 1 138 ? -12.406 -4.709 14.375 1.00 59.31 138 GLY A N 1
ATOM 1117 C CA . GLY A 1 138 ? -13.290 -3.923 15.225 1.00 59.31 138 GLY A CA 1
ATOM 1118 C C . GLY A 1 138 ? -12.460 -2.850 15.918 1.00 59.31 138 GLY A C 1
ATOM 1119 O O . GLY A 1 138 ? -11.690 -3.158 16.824 1.00 59.31 138 GLY A O 1
ATOM 1120 N N . LEU A 1 139 ? -12.571 -1.602 15.471 1.00 65.50 139 LEU A N 1
ATOM 1121 C CA . LEU A 1 139 ? -12.043 -0.478 16.238 1.00 65.50 139 LEU A CA 1
ATOM 1122 C C . LEU A 1 139 ? -13.073 -0.097 17.301 1.00 65.50 139 LEU A C 1
ATOM 1124 O O . LEU A 1 139 ? -14.262 -0.001 16.978 1.00 65.50 139 LEU A O 1
ATOM 1128 N N . PRO A 1 140 ? -12.651 0.120 18.555 1.00 71.62 140 PRO A N 1
ATOM 1129 C CA . PRO A 1 140 ? -13.561 0.632 19.556 1.00 71.62 140 PRO A CA 1
ATOM 1130 C C . PRO A 1 140 ? -13.994 2.050 19.148 1.00 71.62 140 PRO A C 1
ATOM 1132 O O . PRO A 1 140 ? -13.261 2.793 18.485 1.00 71.62 140 PRO A O 1
ATOM 1135 N N . LEU A 1 141 ? -15.241 2.392 19.473 1.00 69.19 141 LEU A N 1
ATOM 1136 C CA . LEU A 1 141 ? -15.885 3.616 18.992 1.00 69.19 141 LEU A CA 1
ATOM 1137 C C . LEU A 1 141 ? -15.125 4.883 19.423 1.00 69.19 141 LEU A C 1
ATOM 1139 O O . LEU A 1 141 ? -15.105 5.864 18.685 1.00 69.19 141 LEU A O 1
ATOM 1143 N N . ASP A 1 142 ? -14.455 4.842 20.576 1.00 69.69 142 ASP A N 1
ATOM 1144 C CA . ASP A 1 142 ? -13.617 5.926 21.095 1.00 69.69 142 ASP A CA 1
ATOM 1145 C C . ASP A 1 142 ? -12.409 6.226 20.197 1.00 69.69 142 ASP A C 1
ATOM 1147 O O . ASP A 1 142 ? -12.074 7.391 20.005 1.00 69.69 142 ASP A O 1
ATOM 1151 N N . VAL A 1 143 ? -11.806 5.219 19.561 1.00 75.19 143 VAL A N 1
ATOM 1152 C CA . VAL A 1 143 ? -10.712 5.420 18.594 1.00 75.19 143 VAL A CA 1
ATOM 1153 C C . VAL A 1 143 ? -11.227 6.046 17.295 1.00 75.19 143 VAL A C 1
ATOM 1155 O O . VAL A 1 143 ? -10.588 6.942 16.742 1.00 75.19 143 VAL A O 1
ATOM 1158 N N . ILE A 1 144 ? -12.399 5.614 16.817 1.00 75.94 144 ILE A N 1
ATOM 1159 C CA . ILE A 1 144 ? -13.020 6.158 15.597 1.00 75.94 144 ILE A CA 1
ATOM 1160 C C . ILE A 1 144 ? -13.424 7.621 15.810 1.00 75.94 144 ILE A C 1
ATOM 1162 O O . ILE A 1 144 ? -13.133 8.475 14.971 1.00 75.94 144 ILE A O 1
ATOM 1166 N N . LEU A 1 145 ? -14.080 7.913 16.935 1.00 75.19 145 LEU A N 1
ATOM 1167 C CA . LEU A 1 145 ? -14.498 9.264 17.301 1.00 75.19 145 LEU A CA 1
ATOM 1168 C C . LEU A 1 145 ? -13.293 10.150 17.612 1.00 75.19 145 LEU A C 1
ATOM 1170 O O . LEU A 1 145 ? -13.233 11.269 17.113 1.00 75.19 145 LEU A O 1
ATOM 1174 N N . GLY A 1 146 ? -12.307 9.639 18.352 1.00 74.06 146 GLY A N 1
ATOM 1175 C CA . GLY A 1 146 ? -11.089 10.360 18.716 1.00 74.06 146 GLY A CA 1
ATOM 1176 C C . GLY A 1 146 ? -10.298 10.845 17.503 1.00 74.06 146 GLY A C 1
ATOM 1177 O O . GLY A 1 146 ? -9.857 11.991 17.480 1.00 74.06 146 GLY A O 1
ATOM 1178 N N . TYR A 1 147 ? -10.198 10.030 16.448 1.00 78.12 147 TYR A N 1
ATOM 1179 C CA . TYR A 1 147 ? -9.553 10.437 15.193 1.00 78.12 147 TYR A CA 1
ATOM 1180 C C . TYR A 1 147 ? -10.277 11.599 14.490 1.00 78.12 147 TYR A C 1
ATOM 1182 O O . TYR A 1 147 ? -9.662 12.385 13.771 1.00 78.12 147 TYR A O 1
ATOM 1190 N N . GLN A 1 148 ? -11.591 11.715 14.685 1.00 77.50 148 GLN A N 1
ATOM 1191 C CA . GLN A 1 148 ? -12.421 12.753 14.073 1.00 77.50 148 GLN A CA 1
ATOM 1192 C C . GLN A 1 148 ? -12.406 14.069 14.876 1.00 77.50 148 GLN A C 1
ATOM 1194 O O . GLN A 1 148 ? -12.823 15.101 14.344 1.00 77.50 148 GLN A O 1
ATOM 1199 N N . ILE A 1 149 ? -11.918 14.078 16.125 1.00 79.69 149 ILE A N 1
ATOM 1200 C CA . ILE A 1 149 ? -11.861 15.289 16.958 1.00 79.69 149 ILE A CA 1
ATOM 1201 C C . ILE A 1 149 ? -10.859 16.278 16.358 1.00 79.69 149 ILE A C 1
ATOM 1203 O O . ILE A 1 149 ? -9.667 16.002 16.222 1.00 79.69 149 ILE A O 1
ATOM 1207 N N . ARG A 1 150 ? -11.338 17.483 16.040 1.00 78.88 150 ARG A N 1
ATOM 1208 C CA . ARG A 1 150 ? -10.495 18.598 15.598 1.00 78.88 150 ARG A CA 1
ATOM 1209 C C . ARG A 1 150 ? -10.295 19.565 16.767 1.00 78.88 150 ARG A C 1
ATOM 1211 O O . ARG A 1 150 ? -11.203 20.341 17.050 1.00 78.88 150 ARG A O 1
ATOM 1218 N N . PRO A 1 151 ? -9.118 19.585 17.420 1.00 72.56 151 PRO A N 1
ATOM 1219 C CA . PRO A 1 151 ? -8.914 20.327 18.670 1.00 72.56 151 PRO A CA 1
ATOM 1220 C C . PRO A 1 151 ? -8.962 21.856 18.516 1.00 72.56 151 PRO A C 1
ATOM 1222 O O . PRO A 1 151 ? -9.021 22.569 19.508 1.00 72.56 151 PRO A O 1
ATOM 1225 N N . LYS A 1 152 ? -8.917 22.374 17.282 1.00 75.06 152 LYS A N 1
ATOM 1226 C CA . LYS A 1 152 ? -8.922 23.818 16.986 1.00 75.06 152 LYS A CA 1
ATOM 1227 C C . LYS A 1 152 ? -10.306 24.378 16.639 1.00 75.06 152 LYS A C 1
ATOM 1229 O O . LYS A 1 152 ? -10.403 25.557 16.320 1.00 75.06 152 LYS A O 1
ATOM 1234 N N . LEU A 1 153 ? -11.343 23.541 16.639 1.00 79.06 153 LEU A N 1
ATOM 1235 C CA . LEU A 1 153 ? -12.711 23.924 16.292 1.00 79.06 153 LEU A CA 1
ATOM 1236 C C . LEU A 1 153 ? -13.612 23.820 17.523 1.00 79.06 153 LEU A C 1
ATOM 1238 O O . LEU A 1 153 ? -13.453 22.909 18.337 1.00 79.06 153 LEU A O 1
ATOM 1242 N N . GLY A 1 154 ? -14.557 24.754 17.646 1.00 79.81 154 GLY A N 1
ATOM 1243 C CA . GLY A 1 154 ? -15.603 24.686 18.663 1.00 79.81 154 GLY A CA 1
ATOM 1244 C C . GLY A 1 154 ? -16.536 23.495 18.429 1.00 79.81 154 GLY A C 1
ATOM 1245 O O . GLY A 1 154 ? -16.581 22.931 17.338 1.00 79.81 154 GLY A O 1
ATOM 1246 N N . PHE A 1 155 ? -17.303 23.113 19.452 1.00 73.38 155 PHE A N 1
ATOM 1247 C CA . PHE A 1 155 ? -18.171 21.928 19.411 1.00 73.38 155 PHE A CA 1
ATOM 1248 C C . PHE A 1 155 ? -19.207 21.960 18.270 1.00 73.38 155 PHE A C 1
ATOM 1250 O O . PHE A 1 155 ? -19.468 20.934 17.649 1.00 73.38 155 PHE A O 1
ATOM 1257 N N . SER A 1 156 ? -19.745 23.139 17.943 1.00 76.88 156 SER A N 1
ATOM 1258 C CA . SER A 1 156 ? -20.700 23.320 16.838 1.00 76.88 156 SER A CA 1
ATOM 1259 C C . SER A 1 156 ? -20.084 23.143 15.444 1.00 76.88 156 SER A C 1
ATOM 1261 O O . SER A 1 156 ? -20.816 22.870 14.499 1.00 76.88 156 SER A O 1
ATOM 1263 N N . ASP A 1 157 ? -18.756 23.255 15.326 1.00 81.44 157 ASP A N 1
ATOM 1264 C CA . ASP A 1 157 ? -18.011 23.151 14.062 1.00 81.44 157 ASP A CA 1
ATOM 1265 C C . ASP A 1 157 ? -17.286 21.800 13.916 1.00 81.44 157 ASP A C 1
ATOM 1267 O O . ASP A 1 157 ? -16.481 21.593 13.000 1.00 81.44 157 ASP A O 1
ATOM 1271 N N . GLN A 1 158 ? -17.530 20.866 14.838 1.00 85.06 158 GLN A N 1
ATOM 1272 C CA . GLN A 1 158 ? -16.997 19.511 14.763 1.00 85.06 158 GLN A CA 1
ATOM 1273 C C . GLN A 1 158 ? -17.708 18.677 13.683 1.00 85.06 158 GLN A C 1
ATOM 1275 O O . GLN A 1 158 ? -18.832 18.988 13.283 1.00 85.06 158 GLN A O 1
ATOM 1280 N N . PRO A 1 159 ? -17.068 17.606 13.169 1.00 85.56 159 PRO A N 1
ATOM 1281 C CA . PRO A 1 159 ? -17.690 16.752 12.163 1.00 85.56 159 PRO A CA 1
ATOM 1282 C C . PRO A 1 159 ? -19.013 16.152 12.654 1.00 85.56 159 PRO A C 1
ATOM 1284 O O . PRO A 1 159 ? -19.185 15.844 13.836 1.00 85.56 159 PRO A O 1
ATOM 1287 N N . SER A 1 160 ? -19.937 15.928 11.717 1.00 83.00 160 SER A N 1
ATOM 1288 C CA . SER A 1 160 ? -21.297 15.446 11.993 1.00 83.00 160 SER A CA 1
ATOM 1289 C C . SER A 1 160 ? -21.334 14.141 12.794 1.00 83.00 160 SER A C 1
ATOM 1291 O O . SER A 1 160 ? -22.214 13.966 13.633 1.00 83.00 160 SER A O 1
ATOM 1293 N N . SER A 1 161 ? -20.352 13.256 12.609 1.00 84.00 161 SER A N 1
ATOM 1294 C CA . SER A 1 161 ? -20.202 12.018 13.382 1.00 84.00 161 SER A CA 1
ATOM 1295 C C . SER A 1 161 ? -20.069 12.259 14.891 1.00 84.00 161 SER A C 1
ATOM 1297 O O . SER A 1 161 ? -20.640 11.509 15.681 1.00 84.00 161 SER A O 1
ATOM 1299 N N . LEU A 1 162 ? -19.362 13.317 15.300 1.00 85.38 162 LEU A N 1
ATOM 1300 C CA . LEU A 1 162 ? -19.145 13.679 16.705 1.00 85.38 162 LEU A CA 1
ATOM 1301 C C . LEU A 1 162 ? -20.388 14.309 17.330 1.00 85.38 162 LEU A C 1
ATOM 1303 O O . LEU A 1 162 ? -20.768 13.962 18.449 1.00 85.38 162 LEU A O 1
ATOM 1307 N N . ILE A 1 163 ? -21.063 15.182 16.581 1.00 86.12 163 ILE A N 1
ATOM 1308 C CA . ILE A 1 163 ? -22.309 15.822 17.018 1.00 86.12 163 ILE A CA 1
ATOM 1309 C C . ILE A 1 163 ? -23.396 14.761 17.231 1.00 86.12 163 ILE A C 1
ATOM 1311 O O . ILE A 1 163 ? -24.005 14.708 18.299 1.00 86.12 163 ILE A O 1
ATOM 1315 N N . ILE A 1 164 ? -23.592 13.862 16.259 1.00 87.88 164 ILE A N 1
ATOM 1316 C CA . ILE A 1 164 ? -24.585 12.780 16.348 1.00 87.88 164 ILE A CA 1
ATOM 1317 C C . ILE A 1 164 ? -24.272 11.854 17.529 1.00 87.88 164 ILE A C 1
ATOM 1319 O O . ILE A 1 164 ? -25.157 11.579 18.339 1.00 87.88 164 ILE A O 1
ATOM 1323 N N . SER A 1 165 ? -23.016 11.418 17.670 1.00 88.56 165 SER A N 1
ATOM 1324 C CA . SER A 1 165 ? -22.586 10.576 18.795 1.00 88.56 165 SER A CA 1
ATOM 1325 C C . SER A 1 165 ? -22.845 11.242 20.151 1.00 88.56 165 SER A C 1
ATOM 1327 O O . SER A 1 165 ? -23.300 10.589 21.094 1.00 88.56 165 SER A O 1
ATOM 1329 N N . SER A 1 166 ? -22.625 12.554 20.245 1.00 86.75 166 SER A N 1
ATOM 1330 C CA . SER A 1 166 ? -22.856 13.313 21.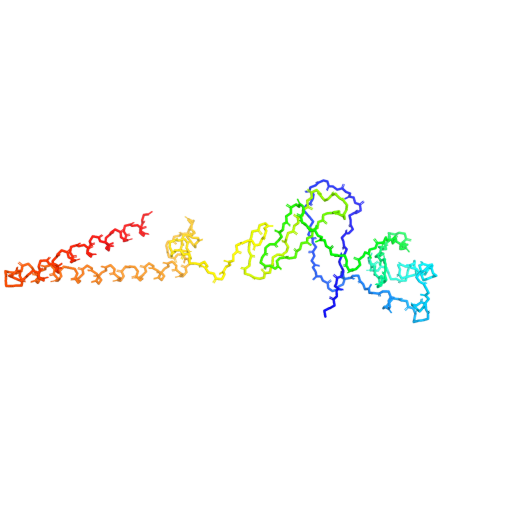477 1.00 86.75 166 SER A CA 1
ATOM 1331 C C . SER A 1 166 ? -24.340 13.405 21.820 1.00 86.75 166 SER A C 1
ATOM 1333 O O . SER A 1 166 ? -24.716 13.174 22.967 1.00 86.75 166 SER A O 1
ATOM 1335 N N . ILE A 1 167 ? -25.199 13.668 20.831 1.00 90.31 167 ILE A N 1
ATOM 1336 C CA . ILE A 1 167 ? -26.657 13.701 21.016 1.00 90.31 167 ILE A CA 1
ATOM 1337 C C . ILE A 1 167 ? -27.166 12.339 21.502 1.00 90.31 167 ILE A C 1
ATOM 1339 O O . ILE A 1 167 ? -27.908 12.275 22.482 1.00 90.31 167 ILE A O 1
ATOM 1343 N N . VAL A 1 168 ? -26.735 11.245 20.864 1.00 91.00 168 VAL A N 1
ATOM 1344 C CA . VAL A 1 168 ? -27.123 9.880 21.260 1.00 91.00 168 VAL A CA 1
ATOM 1345 C C . VAL A 1 168 ? -26.679 9.576 22.692 1.00 91.00 168 VAL A C 1
ATOM 1347 O O . VAL A 1 168 ? -27.470 9.061 23.482 1.00 91.00 168 VAL A O 1
ATOM 1350 N N . THR A 1 169 ? -25.450 9.952 23.054 1.00 90.31 169 THR A N 1
ATOM 1351 C CA . THR A 1 169 ? -24.904 9.756 24.406 1.00 90.31 169 THR A CA 1
ATOM 1352 C C . THR A 1 169 ? -25.712 10.512 25.465 1.00 90.31 169 THR A C 1
ATOM 1354 O O . THR A 1 169 ? -26.047 9.942 26.504 1.00 90.31 169 THR A O 1
ATOM 1357 N N . ILE A 1 170 ? -26.097 11.764 25.189 1.00 91.25 170 ILE A N 1
ATOM 1358 C CA . ILE A 1 170 ? -26.936 12.572 26.089 1.00 91.25 170 ILE A CA 1
ATOM 1359 C C . ILE A 1 170 ? -28.322 11.936 26.264 1.00 91.25 170 ILE A C 1
ATOM 1361 O O . ILE A 1 170 ? -28.805 11.817 27.390 1.00 91.25 170 ILE A O 1
ATOM 1365 N N . ILE A 1 171 ? -28.957 11.483 25.179 1.00 94.06 171 ILE A N 1
ATOM 1366 C CA . ILE A 1 171 ? -30.277 10.834 25.238 1.00 94.06 171 ILE A CA 1
ATOM 1367 C C . ILE A 1 171 ? -30.213 9.544 26.065 1.00 94.06 171 ILE A C 1
ATOM 1369 O O . ILE A 1 171 ? -31.050 9.337 26.947 1.00 94.06 171 ILE A O 1
ATOM 1373 N N . MET A 1 172 ? -29.207 8.696 25.823 1.00 91.31 172 MET A N 1
ATOM 1374 C CA . MET A 1 172 ? -29.003 7.468 26.595 1.00 91.31 172 MET A CA 1
ATOM 1375 C C . MET A 1 172 ? -28.824 7.763 28.084 1.00 91.31 172 MET A C 1
ATOM 1377 O O . MET A 1 172 ? -29.417 7.072 28.911 1.00 91.31 172 MET A O 1
ATOM 1381 N N . PHE A 1 173 ? -28.060 8.802 28.428 1.00 93.56 173 PHE A N 1
ATOM 1382 C CA . PHE A 1 173 ? -27.850 9.213 29.812 1.00 93.56 173 PHE A CA 1
ATOM 1383 C C . PHE A 1 173 ? -29.151 9.629 30.504 1.00 93.56 173 PHE A C 1
ATOM 1385 O O . PHE A 1 173 ? -29.450 9.129 31.588 1.00 93.56 173 PHE A O 1
ATOM 1392 N N . VAL A 1 174 ? -29.959 10.486 29.871 1.00 94.12 174 VAL A N 1
ATOM 1393 C CA . VAL A 1 174 ? -31.230 10.951 30.450 1.00 94.12 174 VAL A CA 1
ATOM 1394 C C . VAL A 1 174 ? -32.194 9.783 30.667 1.00 94.12 174 VAL A C 1
ATOM 1396 O O . VAL A 1 174 ? -32.731 9.626 31.763 1.00 94.12 174 VAL A O 1
ATOM 1399 N N . ILE A 1 175 ? -32.379 8.927 29.658 1.00 94.12 175 ILE A N 1
ATOM 1400 C CA . ILE A 1 175 ? -33.270 7.760 29.758 1.00 94.12 175 ILE A CA 1
ATOM 1401 C C . ILE A 1 175 ? -32.761 6.778 30.823 1.00 94.12 175 ILE A C 1
ATOM 1403 O O . ILE A 1 175 ? -33.546 6.279 31.631 1.00 94.12 175 ILE A O 1
ATOM 1407 N N . GLY A 1 176 ? -31.452 6.515 30.854 1.00 91.31 176 GLY A N 1
ATOM 1408 C CA . GLY A 1 176 ? -30.840 5.610 31.824 1.00 91.31 176 GLY A CA 1
ATOM 1409 C C . GLY A 1 176 ? -30.949 6.115 33.262 1.00 91.31 176 GLY A C 1
ATOM 1410 O O . GLY A 1 176 ? -31.260 5.327 34.153 1.00 91.31 176 GLY A O 1
ATOM 1411 N N . LEU A 1 177 ? -30.791 7.422 33.494 1.00 93.25 177 LEU A N 1
ATOM 1412 C CA . LEU A 1 177 ? -31.020 8.021 34.809 1.00 93.25 177 LEU A CA 1
ATOM 1413 C C . LEU A 1 177 ? -32.479 7.894 35.243 1.00 93.25 177 LEU A C 1
ATOM 1415 O O . LEU A 1 177 ? -32.733 7.431 36.352 1.00 93.25 177 LEU A O 1
ATOM 1419 N N . ILE A 1 178 ? -33.434 8.264 34.383 1.00 93.94 178 ILE A N 1
ATOM 1420 C CA . ILE A 1 178 ? -34.868 8.183 34.705 1.00 93.94 178 ILE A CA 1
ATOM 1421 C C . ILE A 1 178 ? -35.244 6.744 35.080 1.00 93.94 178 ILE A C 1
ATOM 1423 O O . ILE A 1 178 ? -35.835 6.516 36.137 1.00 93.94 178 ILE A O 1
ATOM 1427 N N . ASN A 1 179 ? -34.838 5.765 34.267 1.00 90.75 179 ASN A N 1
ATOM 1428 C CA . ASN A 1 179 ? -35.106 4.350 34.528 1.00 90.75 179 ASN A CA 1
ATOM 1429 C C . ASN A 1 179 ? -34.422 3.849 35.805 1.00 90.75 179 ASN A C 1
ATOM 1431 O O . ASN A 1 179 ? -35.044 3.128 36.588 1.00 90.75 179 ASN A O 1
ATOM 1435 N N . GLY A 1 180 ? -33.170 4.243 36.041 1.00 90.69 180 GLY A N 1
ATOM 1436 C CA . GLY A 1 180 ? -32.431 3.890 37.249 1.00 90.69 180 GLY A CA 1
ATOM 1437 C C . GLY A 1 180 ? -33.112 4.422 38.511 1.00 90.69 180 GLY A C 1
ATOM 1438 O O . GLY A 1 180 ? -33.364 3.658 39.441 1.00 90.69 180 GLY A O 1
ATOM 1439 N N . PHE A 1 181 ? -33.483 5.705 38.531 1.00 92.06 181 PHE A N 1
ATOM 1440 C CA . PHE A 1 181 ? -34.160 6.324 39.673 1.00 92.06 181 PHE A CA 1
ATOM 1441 C C . PHE A 1 181 ? -35.546 5.725 39.931 1.00 92.06 181 PHE A C 1
ATOM 1443 O O . PHE A 1 181 ? -35.851 5.386 41.075 1.00 92.06 181 PHE A O 1
ATOM 1450 N N . LEU A 1 182 ? -36.368 5.537 38.891 1.00 90.88 182 LEU A N 1
ATOM 1451 C CA . LEU A 1 182 ? -37.682 4.894 39.018 1.00 90.88 182 LEU A CA 1
ATOM 1452 C C . LEU A 1 182 ? -37.561 3.463 39.556 1.00 90.88 182 LEU A C 1
ATOM 1454 O O . LEU A 1 182 ? -38.335 3.060 40.428 1.00 90.88 182 LEU A O 1
ATOM 1458 N N . SER A 1 183 ? -36.559 2.716 39.089 1.00 89.12 183 SER A N 1
ATOM 1459 C CA . SER A 1 183 ? -36.287 1.355 39.562 1.00 89.12 183 SER A CA 1
ATOM 1460 C C . SER A 1 183 ? -35.866 1.347 41.029 1.00 89.12 183 SER A C 1
ATOM 1462 O O . SER A 1 183 ? -36.404 0.566 41.810 1.00 89.12 183 SER A O 1
ATOM 1464 N N . ILE A 1 184 ? -34.976 2.254 41.446 1.00 90.06 184 ILE A N 1
ATOM 1465 C CA . ILE A 1 184 ? -34.569 2.377 42.853 1.00 90.06 184 ILE A CA 1
ATOM 1466 C C . ILE A 1 184 ? -35.773 2.696 43.735 1.00 90.06 184 ILE A C 1
ATOM 1468 O O . ILE A 1 184 ? -35.946 2.054 44.767 1.00 90.06 184 ILE A O 1
ATOM 1472 N N . ILE A 1 185 ? -36.617 3.654 43.342 1.00 88.50 185 ILE A N 1
ATOM 1473 C CA . ILE A 1 185 ? -37.820 4.007 44.108 1.00 88.50 185 ILE A CA 1
ATOM 1474 C C . ILE A 1 185 ? -38.726 2.782 44.251 1.00 88.50 185 ILE A C 1
ATOM 1476 O O . ILE A 1 185 ? -39.144 2.471 45.361 1.00 88.50 185 ILE A O 1
ATOM 1480 N N . THR A 1 186 ? -38.966 2.055 43.158 1.00 88.00 186 THR A N 1
ATOM 1481 C CA . THR A 1 186 ? -39.870 0.895 43.120 1.00 88.00 186 THR A CA 1
ATOM 1482 C C . THR A 1 186 ? -39.356 -0.275 43.963 1.00 88.00 186 THR A C 1
ATOM 1484 O O . THR A 1 186 ? -40.099 -0.838 44.763 1.00 88.00 186 THR A O 1
ATOM 1487 N N . PHE A 1 187 ? -38.076 -0.633 43.837 1.00 86.06 187 PHE A N 1
ATOM 1488 C CA . PHE A 1 187 ? -37.494 -1.793 44.527 1.00 86.06 187 PHE A CA 1
ATOM 1489 C C . PHE A 1 187 ? -37.015 -1.495 45.953 1.00 86.06 187 PHE A C 1
ATOM 1491 O O . PHE A 1 187 ? -36.595 -2.407 46.665 1.00 86.06 187 PHE A O 1
ATOM 1498 N N . ARG A 1 188 ? -37.106 -0.238 46.400 1.00 83.25 188 ARG A N 1
ATOM 1499 C CA . ARG A 1 188 ? -36.852 0.150 47.793 1.00 83.25 188 ARG A CA 1
ATOM 1500 C C . ARG A 1 188 ? -38.041 -0.130 48.719 1.00 83.25 188 ARG A C 1
ATOM 1502 O O . ARG A 1 188 ? -37.837 -0.155 49.931 1.00 83.25 188 ARG A O 1
ATOM 1509 N N . LEU A 1 189 ? -39.250 -0.354 48.190 1.00 84.25 189 LEU A N 1
ATOM 1510 C CA . LEU A 1 189 ? -40.398 -0.762 49.010 1.00 84.25 189 LEU A CA 1
ATOM 1511 C C . LEU A 1 189 ? -40.154 -2.136 49.664 1.00 84.25 189 LEU A C 1
ATOM 1513 O O . LEU A 1 189 ? -39.495 -3.007 49.095 1.00 84.25 189 LEU A O 1
ATOM 1517 N N . GLU A 1 190 ? -40.723 -2.354 50.853 1.00 73.62 190 GLU A N 1
ATOM 1518 C CA . GLU A 1 190 ? -40.554 -3.613 51.600 1.00 73.62 190 GLU A CA 1
ATOM 1519 C C . GLU A 1 190 ? -41.146 -4.827 50.873 1.00 73.62 190 GLU A C 1
ATOM 1521 O O . GLU A 1 190 ? -40.512 -5.882 50.832 1.00 73.62 190 GLU A O 1
ATOM 1526 N N . ASN A 1 191 ? -42.308 -4.665 50.230 1.00 75.31 191 ASN A N 1
ATOM 1527 C CA . ASN A 1 191 ? -42.995 -5.738 49.505 1.00 75.31 191 ASN A CA 1
ATOM 1528 C C . ASN A 1 191 ? -42.106 -6.431 48.451 1.00 75.31 191 ASN A C 1
ATOM 1530 O O . ASN A 1 191 ? -41.929 -7.647 48.543 1.00 75.31 191 ASN A O 1
ATOM 1534 N N . PRO A 1 192 ? -41.494 -5.721 47.481 1.00 69.69 192 PRO A N 1
ATOM 1535 C CA . PRO A 1 192 ? -40.626 -6.354 46.486 1.00 69.69 19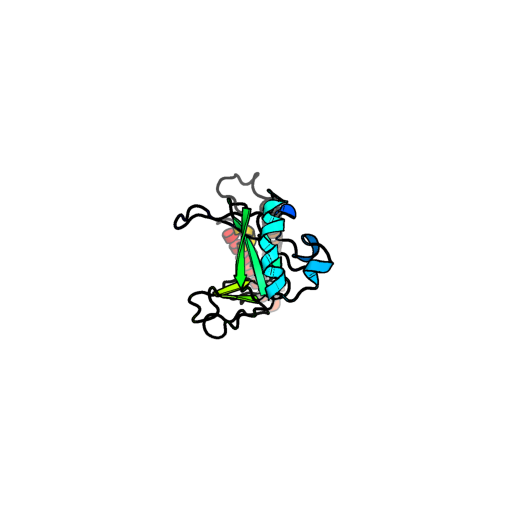2 PRO A CA 1
ATOM 1536 C C . PRO A 1 192 ? -39.304 -6.885 47.061 1.00 69.69 192 PRO A C 1
ATOM 1538 O O . PRO A 1 192 ? -38.731 -7.811 46.490 1.00 69.69 192 PRO A O 1
ATOM 1541 N N . ARG A 1 193 ? -38.819 -6.353 48.193 1.00 73.12 193 ARG A N 1
ATOM 1542 C CA . ARG A 1 193 ? -37.562 -6.788 48.832 1.00 73.12 193 ARG A CA 1
ATOM 1543 C C . ARG A 1 193 ? -37.692 -8.098 49.618 1.00 73.12 193 ARG A C 1
ATOM 1545 O O . ARG A 1 193 ? -36.679 -8.684 49.987 1.00 73.12 193 ARG A O 1
ATOM 1552 N N . SER A 1 194 ? -38.919 -8.564 49.854 1.00 75.31 194 SER A N 1
ATOM 1553 C CA . SER A 1 194 ? -39.192 -9.852 50.507 1.00 75.31 194 SER A CA 1
ATOM 1554 C C . SER A 1 194 ? -38.706 -11.060 49.692 1.00 75.31 194 SER A C 1
ATOM 1556 O O . SER A 1 194 ? -38.435 -12.120 50.253 1.00 75.31 194 SER A O 1
ATOM 1558 N N . VAL A 1 195 ? -38.537 -10.890 48.376 1.00 77.75 195 VAL A N 1
ATOM 1559 C CA . VAL A 1 195 ? -38.041 -11.914 47.452 1.00 77.75 195 VAL A CA 1
ATOM 1560 C C . VAL A 1 195 ? -36.617 -11.550 47.030 1.00 77.75 195 VAL A C 1
ATOM 1562 O O . VAL A 1 195 ? -36.348 -10.400 46.687 1.00 77.75 195 VAL A O 1
ATOM 1565 N N . GLY A 1 196 ? -35.700 -12.524 46.977 1.00 79.62 196 GLY A N 1
ATOM 1566 C CA . GLY A 1 196 ? -34.298 -12.290 46.579 1.00 79.62 196 GLY A CA 1
ATOM 1567 C C . GLY A 1 196 ? -34.129 -11.575 45.225 1.00 79.62 196 GLY A C 1
ATOM 1568 O O . GLY A 1 196 ? -33.164 -10.841 45.023 1.00 79.62 196 GLY A O 1
ATOM 1569 N N . CYS A 1 197 ? -35.117 -11.702 44.333 1.00 82.31 197 CYS A N 1
ATOM 1570 C CA . CYS A 1 197 ? -35.200 -10.970 43.067 1.00 82.31 197 CYS A CA 1
ATOM 1571 C C . CYS A 1 197 ? -35.237 -9.436 43.249 1.00 82.31 197 CYS A C 1
ATOM 1573 O O . CYS A 1 197 ? -34.579 -8.716 42.501 1.00 82.31 197 CYS A O 1
ATOM 1575 N N . GLY A 1 198 ? -35.930 -8.912 44.268 1.00 83.56 198 GLY A N 1
ATOM 1576 C CA . GLY A 1 198 ? -36.002 -7.467 44.516 1.00 83.56 198 GLY A CA 1
ATOM 1577 C C . GLY A 1 198 ? -34.667 -6.863 44.953 1.00 83.56 198 GLY A C 1
ATOM 1578 O O . GLY A 1 198 ? -34.313 -5.767 44.525 1.00 83.56 198 GLY A O 1
ATOM 1579 N N . ILE A 1 199 ? -33.878 -7.602 45.742 1.00 85.06 199 ILE A N 1
ATOM 1580 C CA . ILE A 1 199 ? -32.516 -7.196 46.129 1.00 85.06 199 ILE A CA 1
ATOM 1581 C C . ILE A 1 199 ? -31.594 -7.191 44.900 1.00 85.06 199 ILE A C 1
ATOM 1583 O O . ILE A 1 199 ? -30.817 -6.253 44.708 1.00 85.06 199 ILE A O 1
ATOM 1587 N N . TYR A 1 200 ? -31.712 -8.200 44.030 1.00 90.12 200 TYR A N 1
ATOM 1588 C CA . TYR A 1 200 ? -30.972 -8.244 42.767 1.00 90.12 200 TYR A CA 1
ATOM 1589 C C . TYR A 1 200 ? -31.308 -7.048 41.864 1.00 90.12 200 TYR A C 1
ATOM 1591 O O . TYR A 1 200 ? -30.406 -6.354 41.406 1.00 90.12 200 TYR A O 1
ATOM 1599 N N . LEU A 1 201 ? -32.589 -6.737 41.662 1.00 89.12 201 LEU A N 1
ATOM 1600 C CA . LEU A 1 201 ? -33.007 -5.611 40.819 1.00 89.12 201 LEU A CA 1
ATOM 1601 C C . LEU A 1 201 ? -32.579 -4.255 41.397 1.00 89.12 201 LEU A C 1
ATOM 1603 O O . LEU A 1 201 ? -32.158 -3.373 40.648 1.00 89.12 201 LEU A O 1
ATOM 1607 N N . LEU A 1 202 ? -32.593 -4.101 42.724 1.00 89.31 202 LEU A N 1
ATOM 1608 C CA . LEU A 1 202 ? -32.076 -2.903 43.384 1.00 89.31 202 LEU A CA 1
ATOM 1609 C C . LEU A 1 202 ? -30.567 -2.741 43.147 1.00 89.31 202 LEU A C 1
ATOM 1611 O O . LEU A 1 202 ? -30.123 -1.679 42.712 1.00 89.31 202 LEU A O 1
ATOM 1615 N N . THR A 1 203 ? -29.773 -3.790 43.374 1.00 89.69 203 THR A N 1
ATOM 1616 C CA . THR A 1 203 ? -28.319 -3.744 43.127 1.00 89.69 203 THR A CA 1
ATOM 1617 C C . THR A 1 203 ? -27.993 -3.511 41.650 1.00 89.69 203 THR A C 1
ATOM 1619 O O . THR A 1 203 ? -27.147 -2.673 41.339 1.00 89.69 203 THR A O 1
ATOM 1622 N N . ALA A 1 204 ? -28.722 -4.152 40.733 1.00 91.12 204 ALA A N 1
ATOM 1623 C CA . ALA A 1 204 ? -28.597 -3.933 39.295 1.00 91.12 204 ALA A CA 1
ATOM 1624 C C . ALA A 1 204 ? -28.918 -2.483 38.899 1.00 91.12 204 ALA A C 1
ATOM 1626 O O . ALA A 1 204 ? -28.187 -1.890 38.107 1.00 91.12 204 ALA A O 1
ATOM 1627 N N . SER A 1 205 ? -29.953 -1.873 39.487 1.00 92.56 205 SER A N 1
ATOM 1628 C CA . SER A 1 205 ? -30.296 -0.470 39.222 1.00 92.56 205 SER A CA 1
ATOM 1629 C C . SER A 1 205 ? -29.197 0.496 39.683 1.00 92.56 205 SER A C 1
ATOM 1631 O O . SER A 1 205 ? -28.807 1.379 38.920 1.00 92.56 205 SER A O 1
ATOM 1633 N N . ILE A 1 206 ? -28.594 0.276 40.857 1.00 91.69 206 ILE A N 1
ATOM 1634 C CA . ILE A 1 206 ? -27.457 1.077 41.341 1.00 91.69 206 ILE A CA 1
ATOM 1635 C C . ILE A 1 206 ? -26.248 0.923 40.406 1.00 91.69 206 ILE A C 1
ATOM 1637 O O . ILE A 1 206 ? -25.652 1.921 39.999 1.00 91.69 206 ILE A O 1
ATOM 1641 N N . MET A 1 207 ? -25.919 -0.308 40.001 1.00 93.38 207 MET A N 1
ATOM 1642 C CA . MET A 1 207 ? -24.830 -0.565 39.052 1.00 93.38 207 MET A CA 1
ATOM 1643 C C . MET A 1 207 ? -25.096 0.062 37.678 1.00 93.38 207 MET A C 1
ATOM 1645 O O . MET A 1 207 ? -24.169 0.572 37.051 1.00 93.38 207 MET A O 1
ATOM 1649 N N . SER A 1 208 ? -26.348 0.090 37.212 1.00 91.75 208 SER A N 1
ATOM 1650 C CA . SER A 1 208 ? -26.716 0.744 35.948 1.00 91.75 208 SER A CA 1
ATOM 1651 C C . SER A 1 208 ? -26.511 2.266 35.987 1.00 91.75 208 SER A C 1
ATOM 1653 O O . SER A 1 208 ? -25.982 2.840 35.039 1.00 91.75 208 SER A O 1
ATOM 1655 N N . ILE A 1 209 ? -26.827 2.922 37.111 1.00 93.44 209 ILE A N 1
ATOM 1656 C CA . ILE A 1 209 ? -26.563 4.358 37.289 1.00 93.44 209 ILE A CA 1
ATOM 1657 C C . ILE A 1 209 ? -25.053 4.613 37.343 1.00 93.44 209 ILE A C 1
ATOM 1659 O O . ILE A 1 209 ? -24.549 5.498 36.654 1.00 93.44 209 ILE A O 1
ATOM 1663 N N . LEU A 1 210 ? -24.301 3.813 38.103 1.00 93.50 210 LEU A N 1
ATOM 1664 C CA . LEU A 1 210 ? -22.844 3.953 38.165 1.00 93.50 210 LEU A CA 1
ATOM 1665 C C . LEU A 1 210 ? -22.203 3.769 36.783 1.00 93.50 210 LEU A C 1
ATOM 1667 O O . LEU A 1 210 ? -21.429 4.614 36.344 1.00 93.50 210 LEU A O 1
ATOM 1671 N N . THR A 1 211 ? -22.566 2.718 36.051 1.00 92.12 211 THR A N 1
ATOM 1672 C CA . THR A 1 211 ? -22.015 2.453 34.711 1.00 92.12 211 THR A CA 1
ATOM 1673 C C . THR A 1 211 ? -22.328 3.569 33.716 1.00 92.12 211 THR A C 1
ATOM 1675 O O . THR A 1 211 ? -21.419 3.997 33.003 1.00 92.12 211 THR A O 1
ATOM 1678 N N . ILE A 1 212 ? -23.557 4.102 33.694 1.00 92.06 212 ILE A N 1
ATOM 1679 C CA . ILE A 1 212 ? -23.903 5.186 32.766 1.00 92.06 212 ILE A CA 1
ATOM 1680 C C . ILE A 1 212 ? -23.202 6.500 33.124 1.00 92.06 212 ILE A C 1
ATOM 1682 O O . ILE A 1 212 ? -22.742 7.200 32.226 1.00 92.06 212 ILE A O 1
ATOM 1686 N N . THR A 1 213 ? -23.032 6.797 34.418 1.00 90.69 213 THR A N 1
ATOM 1687 C CA . THR A 1 213 ? -22.276 7.981 34.866 1.00 90.69 213 THR A CA 1
ATOM 1688 C C . THR A 1 213 ? -20.793 7.885 34.504 1.00 90.69 213 THR A C 1
ATOM 1690 O O . THR A 1 213 ? -20.241 8.841 33.955 1.00 90.69 213 THR A O 1
ATOM 1693 N N . PHE A 1 214 ? -20.152 6.726 34.708 1.00 91.25 214 PHE A N 1
ATOM 1694 C CA . PHE A 1 214 ? -18.766 6.499 34.285 1.00 91.25 214 PHE A CA 1
ATOM 1695 C C . PHE A 1 214 ? -18.598 6.604 32.769 1.00 91.25 214 PHE A C 1
ATOM 1697 O O . PHE A 1 214 ? -17.639 7.220 32.307 1.00 91.25 214 PHE A O 1
ATOM 1704 N N . PHE A 1 215 ? -19.534 6.049 31.995 1.00 88.19 215 PHE A N 1
ATOM 1705 C CA . PHE A 1 215 ? -19.519 6.162 30.539 1.00 88.19 215 PHE A CA 1
ATOM 1706 C C . PHE A 1 215 ? -19.586 7.626 30.083 1.00 88.19 215 PHE A C 1
ATOM 1708 O O . PHE A 1 215 ? -18.768 8.044 29.267 1.00 88.19 215 PHE A O 1
ATOM 1715 N N . THR A 1 216 ? -20.491 8.431 30.649 1.00 88.06 216 THR A N 1
ATOM 1716 C CA . THR A 1 216 ? -20.588 9.859 30.305 1.00 88.06 216 THR A CA 1
ATOM 1717 C C . THR A 1 216 ? -19.379 10.672 30.742 1.00 88.06 216 THR A C 1
ATOM 1719 O O . THR A 1 216 ? -18.952 11.554 30.003 1.00 88.06 216 THR A O 1
ATOM 1722 N N . LEU A 1 217 ? -18.794 10.370 31.905 1.00 87.25 217 LEU A N 1
ATOM 1723 C CA . LEU A 1 217 ? -17.572 11.036 32.354 1.00 87.25 217 LEU A CA 1
ATOM 1724 C C . LEU A 1 217 ? -16.414 10.735 31.402 1.00 87.25 217 LEU A C 1
ATOM 1726 O O . LEU A 1 217 ? -15.755 11.664 30.958 1.00 87.25 217 LEU A O 1
ATOM 1730 N N . LYS A 1 218 ? -16.231 9.467 31.014 1.00 84.81 218 LYS A N 1
ATOM 1731 C CA . LYS A 1 218 ? -15.221 9.063 30.024 1.00 84.81 218 LYS A CA 1
ATOM 1732 C C . LYS A 1 218 ? -15.452 9.690 28.640 1.00 84.81 218 LYS A C 1
ATOM 1734 O O . LYS A 1 218 ? -14.523 9.810 27.858 1.00 84.81 218 LYS A O 1
ATOM 1739 N N . TYR A 1 219 ? -16.693 10.025 28.295 1.00 83.50 219 TYR A N 1
ATOM 1740 C CA . TYR A 1 219 ? -16.999 10.677 27.022 1.00 83.50 219 TYR A CA 1
ATOM 1741 C C . TYR A 1 219 ? -16.684 12.181 27.038 1.00 83.50 219 TYR A C 1
ATOM 1743 O O . TYR A 1 219 ? -16.304 12.742 26.014 1.00 83.50 219 TYR A O 1
ATOM 1751 N N . LEU A 1 220 ? -16.876 12.838 28.186 1.00 78.00 220 LEU A N 1
ATOM 1752 C CA . LEU A 1 220 ? -16.667 14.279 28.354 1.00 78.00 220 LEU A CA 1
ATOM 1753 C C . LEU A 1 220 ? -15.207 14.658 28.653 1.00 78.00 220 LEU A C 1
ATOM 1755 O O . LEU A 1 220 ? -14.816 15.781 28.332 1.00 78.00 220 LEU A O 1
ATOM 1759 N N . PHE A 1 221 ? -14.442 13.759 29.280 1.00 73.06 221 PHE A N 1
ATOM 1760 C CA . PHE A 1 221 ? -13.046 13.947 29.697 1.00 73.06 221 PHE A CA 1
ATOM 1761 C C . PHE A 1 221 ? -12.107 13.007 28.942 1.00 73.06 221 PHE A C 1
ATOM 1763 O O . PHE A 1 221 ? -11.054 13.499 28.478 1.00 73.06 221 PHE A O 1
#